Protein AF-A0A6A9SMU4-F1 (afdb_monomer_lite)

Sequence (257 aa):
MTDSADGPTLRLTVAGAADRACLDAARDRAEQTRVVETGPTGGPNGPYAYLTVDDRTALYAAVTASTVQRLLDACEEGRLPTAEAEAVADGDGQPQPTEGPLSVGTRRVLGGCGWHAPTTVLDTVAPEIRADPEGAFETVARIGLRGRGRADAATDEPLTESWAEIRDGDGSPVLVVNAADADPEAGADRLLCASAAGRLHDAASAASAVLGAEDVVVLAPDDPPRPSSDSKPPASGTSSPLKTTSDSANRRWRWSD

Radius of gyration: 22.42 Å; chains: 1; bounding box: 51×64×53 Å

pLDDT: mean 82.4, std 21.75, range [24.92, 97.81]

Secondary structure (DSSP, 8-state):
-----SS-EEEEE--SHHHHHHHHHHHHH-SSSEEEEE---S-TT---EEEEETTEEEEESS--HHHHHHHHHHHHTT----TT-SEEEESSSPP--SSSGGGSS--SSSTTTTTS-TT--SS--HHHHHH-HHHHHHHHHHHT-B--STT-TTSSSBHHHHHHHHHHSSS--EEEEE---S-TT--HHHHHHHH-HHHHHHHHHHHHHHHT-SEEEEEPPPSPPPPPTT-PPPPPP----------------PPP-

Foldseek 3Di:
DDPPVVFKEKEKEDDDDQSVVLLVVLVVPADGYHYHYFHALPAPQDTKMWIDAPQKIFIATNADSVNSVVSRVCRSVRHDDRPRGQFMDGHPDDTQHCDGDRNPDDCPVSRQHSPHHQQDDPDQCLVVCLVPLPVVLVVQVVVQDFDPADPDPRNPHRPSVVLVVLQPDDDADEAEAELARVDPVPCPSVSSCRGHVNVVVSVQSSVCSNSNH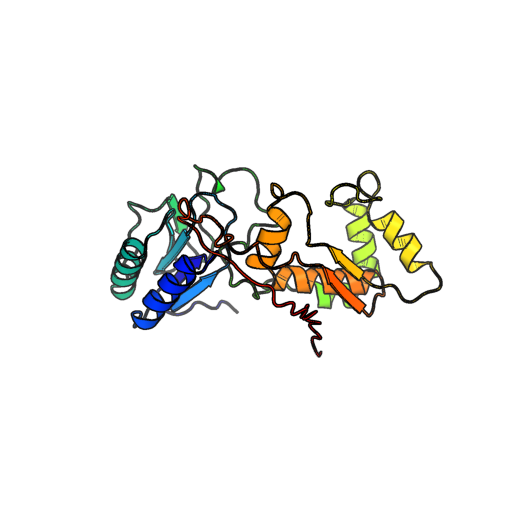PHYHYDHHDDPPDPPPPPDDPDDDDDDDDDDDDDDDDDDDDDDD

Structure (mmCIF, N/CA/C/O backbone):
data_AF-A0A6A9SMU4-F1
#
_entry.id   AF-A0A6A9SMU4-F1
#
loop_
_atom_site.group_PDB
_atom_site.id
_atom_site.type_symbol
_atom_site.label_atom_id
_atom_site.label_alt_id
_atom_site.label_comp_id
_atom_site.label_asym_id
_atom_site.label_entity_id
_atom_site.label_seq_id
_atom_site.pdbx_PDB_ins_code
_atom_site.Cartn_x
_atom_site.Cartn_y
_atom_site.Cartn_z
_atom_site.occupancy
_atom_site.B_iso_or_equiv
_atom_site.auth_seq_id
_atom_site.auth_comp_id
_atom_site.auth_asym_id
_atom_site.auth_atom_id
_atom_site.pdbx_PDB_model_num
ATOM 1 N N . MET A 1 1 ? 0.446 -21.147 2.105 1.00 30.67 1 MET A N 1
ATOM 2 C CA . MET A 1 1 ? 0.477 -21.463 3.546 1.00 30.67 1 MET A CA 1
ATOM 3 C C . MET A 1 1 ? -0.298 -20.345 4.217 1.00 30.67 1 MET A C 1
ATOM 5 O O . MET A 1 1 ? 0.218 -19.244 4.315 1.00 30.67 1 MET A O 1
ATOM 9 N N . THR A 1 2 ? -1.588 -20.563 4.454 1.00 35.97 2 THR A N 1
ATOM 10 C CA . THR A 1 2 ? -2.517 -19.554 4.974 1.00 35.97 2 THR A CA 1
ATOM 11 C C . THR A 1 2 ? -2.189 -19.298 6.440 1.00 35.97 2 THR A C 1
ATOM 13 O O . THR A 1 2 ? -2.363 -20.186 7.270 1.00 35.97 2 THR A O 1
ATOM 16 N N . ASP A 1 3 ? -1.664 -18.107 6.733 1.00 37.19 3 ASP A N 1
ATOM 17 C CA . ASP A 1 3 ? -1.516 -17.542 8.080 1.00 37.19 3 ASP A CA 1
ATOM 18 C C . ASP A 1 3 ? -2.922 -17.251 8.625 1.00 37.19 3 ASP A C 1
ATOM 20 O O . ASP A 1 3 ? -3.343 -16.100 8.724 1.00 37.19 3 ASP A O 1
ATOM 24 N N . SER A 1 4 ? -3.697 -18.306 8.900 1.00 43.38 4 SER A N 1
ATOM 25 C CA . SER A 1 4 ? -4.861 -18.186 9.769 1.00 43.38 4 SER A CA 1
ATOM 26 C C . SER A 1 4 ? -4.279 -18.005 11.160 1.00 43.38 4 SER A C 1
ATOM 28 O O . SER A 1 4 ? -3.990 -18.967 11.866 1.00 43.38 4 SER A O 1
ATOM 30 N N . ALA A 1 5 ? -3.953 -16.758 11.493 1.00 54.25 5 ALA A N 1
ATOM 31 C CA . ALA A 1 5 ? -3.657 -16.394 12.860 1.00 54.25 5 ALA A CA 1
ATOM 32 C C . ALA A 1 5 ? -4.890 -16.813 13.669 1.00 54.25 5 ALA A C 1
ATOM 34 O O . ALA A 1 5 ? -5.973 -16.293 13.421 1.00 54.25 5 ALA A O 1
ATOM 35 N N . ASP A 1 6 ? -4.727 -17.793 14.559 1.00 68.75 6 ASP A N 1
ATOM 36 C CA . ASP A 1 6 ? -5.782 -18.482 15.327 1.00 68.75 6 ASP A CA 1
ATOM 37 C C . ASP A 1 6 ? -6.510 -17.565 16.343 1.00 68.75 6 ASP A C 1
ATOM 39 O O . ASP A 1 6 ? -6.964 -18.001 17.399 1.00 68.75 6 ASP A O 1
ATOM 43 N N . GLY A 1 7 ? -6.611 -16.265 16.065 1.00 84.12 7 GLY A N 1
ATOM 44 C CA . GLY A 1 7 ? -7.198 -15.291 16.961 1.00 84.12 7 GLY A CA 1
ATOM 45 C C . GLY A 1 7 ? -7.574 -13.964 16.297 1.00 84.12 7 GLY A C 1
ATOM 46 O O . GLY A 1 7 ? -7.189 -13.674 15.158 1.00 84.12 7 GLY A O 1
ATOM 47 N N . PRO A 1 8 ? -8.335 -13.138 17.031 1.00 94.88 8 PRO A N 1
ATOM 48 C CA . PRO A 1 8 ? -8.771 -11.825 16.588 1.00 94.88 8 PRO A CA 1
ATOM 49 C C . PRO A 1 8 ? -7.613 -10.961 16.069 1.00 94.88 8 PRO A C 1
ATOM 51 O O . PRO A 1 8 ? -6.525 -10.940 16.645 1.00 94.88 8 PRO A O 1
ATOM 54 N N . THR A 1 9 ? -7.840 -10.199 14.999 1.00 96.25 9 THR A N 1
ATOM 55 C CA . THR A 1 9 ? -6.832 -9.286 14.438 1.00 96.25 9 THR A CA 1
ATOM 56 C C . THR A 1 9 ? -7.396 -7.882 14.270 1.00 96.25 9 THR A C 1
ATOM 58 O O . THR A 1 9 ? -8.416 -7.688 13.616 1.00 96.25 9 THR A O 1
ATOM 61 N N . LEU A 1 10 ? -6.683 -6.885 14.788 1.00 97.00 10 LEU A N 1
ATOM 62 C CA . LEU A 1 10 ? -6.942 -5.466 14.563 1.00 97.00 10 LEU A CA 1
ATOM 63 C C . LEU A 1 10 ? -5.825 -4.886 13.688 1.00 97.00 10 LEU A C 1
ATOM 65 O O . LEU A 1 10 ? -4.685 -4.764 14.130 1.00 97.00 10 LEU A O 1
ATOM 69 N N . ARG A 1 11 ? -6.136 -4.493 12.453 1.00 97.44 11 ARG A N 1
ATOM 70 C CA . ARG A 1 11 ? -5.230 -3.718 11.592 1.00 97.44 11 ARG A CA 1
ATOM 71 C C . ARG A 1 11 ? -5.543 -2.237 11.742 1.00 97.44 11 ARG A C 1
ATOM 73 O O . ARG A 1 11 ? -6.703 -1.857 11.614 1.00 97.44 11 ARG A O 1
ATOM 80 N N . LEU A 1 12 ? -4.531 -1.404 11.960 1.00 97.62 12 LEU A N 1
ATOM 81 C CA . LEU A 1 12 ? -4.677 0.051 12.047 1.00 97.62 12 LEU A CA 1
ATOM 82 C C . LEU A 1 12 ? -3.783 0.727 11.005 1.00 97.62 12 LEU A C 1
ATOM 84 O O . LEU A 1 12 ? -2.607 0.378 10.865 1.00 97.62 12 LEU A O 1
ATOM 88 N N . THR A 1 13 ? -4.334 1.680 10.257 1.00 97.31 13 THR A N 1
ATOM 89 C CA . THR A 1 13 ? -3.553 2.474 9.299 1.00 97.31 13 THR A CA 1
ATOM 90 C C . THR A 1 13 ? -2.789 3.570 10.021 1.00 97.31 13 THR A C 1
ATOM 92 O O . THR A 1 13 ? -3.386 4.301 10.812 1.00 97.31 13 THR A O 1
ATOM 95 N N . VAL A 1 14 ? -1.511 3.745 9.696 1.00 94.38 14 VAL A N 1
ATOM 96 C CA . VAL A 1 14 ? -0.667 4.794 10.277 1.00 94.38 14 VAL A CA 1
ATOM 97 C C . VAL A 1 14 ? -0.167 5.732 9.185 1.00 94.38 14 VAL A C 1
ATOM 99 O O . VAL A 1 14 ? 0.543 5.306 8.277 1.00 94.38 14 VAL A O 1
ATOM 102 N N . ALA A 1 15 ? -0.516 7.017 9.284 1.00 89.31 15 ALA A N 1
ATOM 103 C CA . ALA A 1 15 ? -0.034 8.072 8.392 1.00 89.31 15 ALA A CA 1
ATOM 104 C C . ALA A 1 15 ? 0.825 9.122 9.118 1.00 89.31 15 ALA A C 1
ATOM 106 O O . ALA A 1 15 ? 1.596 9.836 8.477 1.00 89.31 15 ALA A O 1
ATOM 107 N N . GLY A 1 16 ? 0.718 9.221 10.448 1.00 88.69 16 GLY A N 1
ATOM 108 C CA . GLY A 1 16 ? 1.478 10.189 11.237 1.00 88.69 16 GLY A CA 1
ATOM 109 C C . GLY A 1 16 ? 1.661 9.814 12.707 1.00 88.69 16 GLY A C 1
ATOM 110 O O . GLY A 1 16 ? 1.307 8.726 13.160 1.00 88.69 16 GLY A O 1
ATOM 111 N N . ALA A 1 17 ? 2.233 10.747 13.473 1.00 89.19 17 ALA A N 1
ATOM 112 C CA .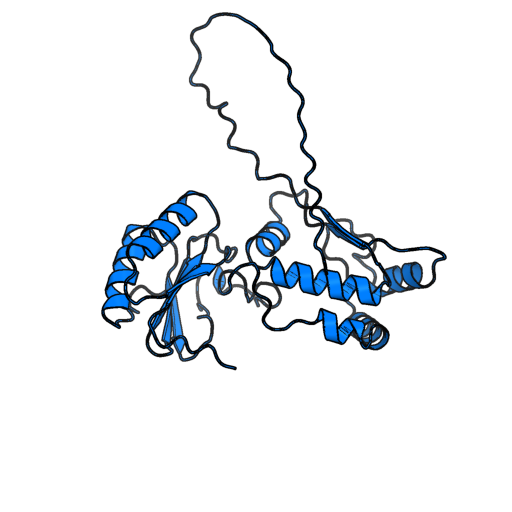 ALA A 1 17 ? 2.603 10.524 14.873 1.00 89.19 17 ALA A CA 1
ATOM 113 C C . ALA A 1 17 ? 1.401 10.262 15.802 1.00 89.19 17 ALA A C 1
ATOM 115 O O . ALA A 1 17 ? 1.529 9.509 16.765 1.00 89.19 17 ALA A O 1
ATOM 116 N N . ALA A 1 18 ? 0.237 10.856 15.521 1.00 89.00 18 ALA A N 1
ATOM 117 C CA . ALA A 1 18 ? -0.973 10.616 16.309 1.00 89.00 18 ALA A CA 1
ATOM 118 C C . ALA A 1 18 ? -1.482 9.173 16.137 1.00 89.00 18 ALA A C 1
ATOM 120 O O . ALA A 1 18 ? -1.744 8.492 17.128 1.00 89.00 18 ALA A O 1
ATOM 121 N N . ASP A 1 19 ? -1.539 8.684 14.895 1.00 93.12 19 ASP A N 1
ATOM 122 C CA . ASP A 1 19 ? -1.935 7.304 14.590 1.00 93.12 19 ASP A CA 1
ATOM 123 C C . ASP A 1 19 ? -0.944 6.301 15.191 1.00 93.12 19 ASP A C 1
ATOM 125 O O . ASP A 1 19 ? -1.349 5.279 15.737 1.00 93.12 19 ASP A O 1
ATOM 129 N N . ARG A 1 20 ? 0.358 6.625 15.150 1.00 94.06 20 ARG A N 1
ATOM 130 C CA . ARG A 1 20 ? 1.424 5.846 15.797 1.00 94.06 20 ARG A CA 1
ATOM 131 C C . ARG A 1 20 ? 1.169 5.685 17.293 1.00 94.06 20 ARG A C 1
ATOM 133 O O . ARG A 1 20 ? 1.170 4.567 17.788 1.00 94.06 20 ARG A O 1
ATOM 140 N N . ALA A 1 21 ? 0.906 6.785 17.995 1.00 93.88 21 ALA A N 1
ATOM 141 C CA . ALA A 1 21 ? 0.620 6.737 19.425 1.00 93.88 21 ALA A CA 1
ATOM 142 C C . ALA A 1 21 ? -0.638 5.903 19.729 1.00 93.88 21 ALA A C 1
ATOM 144 O O . ALA A 1 21 ? -0.675 5.170 20.715 1.00 93.88 21 ALA A O 1
ATOM 145 N N . CYS A 1 22 ? -1.658 5.980 18.867 1.00 94.56 22 CYS A N 1
ATOM 146 C CA . CYS A 1 22 ? -2.858 5.154 18.982 1.00 94.56 22 CYS A CA 1
ATOM 147 C C . CYS A 1 22 ? -2.565 3.658 18.771 1.00 94.56 22 CYS A C 1
ATOM 149 O O . CYS A 1 22 ? -3.079 2.824 19.515 1.00 94.56 22 CYS A O 1
ATOM 151 N N . LEU A 1 23 ? -1.745 3.319 17.774 1.00 96.31 23 LEU A N 1
ATOM 152 C CA . LEU A 1 23 ? -1.299 1.953 17.498 1.00 96.31 23 LEU A CA 1
ATOM 153 C C . LEU A 1 23 ? -0.526 1.368 18.683 1.00 96.31 23 LEU A C 1
ATOM 155 O O . LEU A 1 23 ? -0.796 0.240 19.088 1.00 96.31 23 LEU A O 1
ATOM 159 N N . ASP A 1 24 ? 0.420 2.127 19.232 1.00 96.62 24 ASP A N 1
ATOM 160 C CA . ASP A 1 24 ? 1.255 1.678 20.346 1.00 96.62 24 ASP A CA 1
ATOM 161 C C . ASP A 1 24 ? 0.399 1.447 21.602 1.00 96.62 24 ASP A C 1
ATOM 163 O O . ASP A 1 24 ? 0.481 0.386 22.215 1.00 96.62 24 ASP A O 1
ATOM 167 N N . ALA A 1 25 ? -0.541 2.351 21.900 1.00 95.81 25 ALA A N 1
ATOM 168 C CA . ALA A 1 25 ? -1.494 2.161 22.995 1.00 95.81 25 ALA A CA 1
ATOM 169 C C . ALA A 1 25 ? -2.405 0.932 22.805 1.00 95.81 25 ALA A C 1
ATOM 171 O O . ALA A 1 25 ? -2.767 0.273 23.780 1.00 95.81 25 ALA A O 1
ATOM 172 N N . ALA A 1 26 ? -2.795 0.617 21.564 1.00 96.81 26 ALA A N 1
ATOM 173 C CA . ALA A 1 26 ? -3.568 -0.587 21.267 1.00 96.81 26 ALA A CA 1
ATOM 174 C C . ALA A 1 26 ? -2.731 -1.859 21.470 1.00 96.81 26 ALA A C 1
ATOM 176 O O . ALA A 1 26 ? -3.227 -2.824 22.044 1.00 96.81 26 ALA A O 1
ATOM 177 N N . ARG A 1 27 ? -1.459 -1.851 21.048 1.00 97.56 27 ARG A N 1
ATOM 178 C CA . ARG A 1 27 ? -0.520 -2.965 21.260 1.00 97.56 27 ARG A CA 1
ATOM 179 C C . ARG A 1 27 ? -0.263 -3.235 22.738 1.00 97.56 27 ARG A C 1
ATOM 181 O O . ARG A 1 27 ? -0.276 -4.391 23.133 1.00 97.56 27 ARG A O 1
ATOM 188 N N . ASP A 1 28 ? -0.075 -2.189 23.538 1.00 96.94 28 ASP A N 1
ATOM 189 C CA . ASP A 1 28 ? 0.190 -2.318 24.976 1.00 96.94 28 ASP A CA 1
ATOM 190 C C . ASP A 1 28 ? -0.998 -2.907 25.751 1.00 96.94 28 ASP A C 1
ATOM 192 O O . ASP A 1 28 ? -0.818 -3.513 26.806 1.00 96.94 28 ASP A O 1
ATOM 196 N N . ARG A 1 29 ? -2.222 -2.701 25.248 1.00 95.75 29 ARG A N 1
ATOM 197 C CA . ARG A 1 29 ? -3.462 -3.169 25.879 1.00 95.75 29 ARG A CA 1
ATOM 198 C C . ARG A 1 29 ? -3.907 -4.551 25.399 1.00 95.75 29 ARG A C 1
ATOM 200 O O . ARG A 1 29 ? -4.626 -5.214 26.137 1.00 95.75 29 ARG A O 1
ATOM 207 N N . ALA A 1 30 ? -3.564 -4.941 24.175 1.00 96.38 30 ALA A N 1
ATOM 208 C CA . ALA A 1 30 ? -4.038 -6.188 23.587 1.00 96.38 30 ALA A CA 1
ATOM 209 C C . ALA A 1 30 ? -3.512 -7.407 24.360 1.00 96.38 30 ALA A C 1
ATOM 211 O O . ALA A 1 30 ? -2.323 -7.487 24.669 1.00 96.38 30 ALA A O 1
ATOM 212 N N . GLU A 1 31 ? -4.396 -8.363 24.647 1.00 94.38 31 GLU A N 1
ATOM 213 C CA . GLU A 1 31 ? -4.046 -9.591 25.372 1.00 94.38 31 GLU A CA 1
ATOM 214 C C . GLU A 1 31 ? -4.014 -10.787 24.419 1.00 94.38 31 GLU A C 1
ATOM 216 O O . GLU A 1 31 ? -3.030 -11.528 24.376 1.00 94.38 31 GLU A O 1
ATOM 221 N N . GLN A 1 32 ? -5.071 -10.954 23.624 1.00 92.88 32 GLN A N 1
ATOM 222 C CA . GLN A 1 32 ? -5.227 -12.032 22.647 1.00 92.88 32 GLN A CA 1
ATOM 223 C C . GLN A 1 32 ? -5.262 -11.500 21.213 1.00 92.88 32 GLN A C 1
ATOM 225 O O . GLN A 1 32 ? -4.912 -12.215 20.272 1.00 92.88 32 GLN A O 1
ATOM 230 N N . THR A 1 33 ? -5.663 -10.241 21.028 1.00 96.19 33 THR A N 1
ATOM 231 C CA . THR A 1 33 ? -5.808 -9.635 19.704 1.00 96.19 33 THR A CA 1
ATOM 232 C C . THR A 1 33 ? -4.453 -9.316 19.086 1.00 96.19 33 THR A C 1
ATOM 234 O O . THR A 1 33 ? -3.648 -8.557 19.626 1.00 96.19 33 THR A O 1
ATOM 237 N N . ARG A 1 34 ? -4.217 -9.800 17.867 1.00 96.00 34 ARG A N 1
ATOM 238 C CA . ARG A 1 34 ? -3.060 -9.389 17.069 1.00 96.00 34 ARG A CA 1
ATOM 239 C C . ARG A 1 34 ? -3.272 -7.966 16.549 1.00 96.00 34 ARG A C 1
ATOM 241 O O . ARG A 1 34 ? -4.120 -7.741 15.688 1.00 96.00 34 ARG A O 1
ATOM 248 N N . VAL A 1 35 ? -2.466 -7.009 17.009 1.00 96.81 35 VAL A N 1
ATOM 249 C CA . VAL A 1 35 ? -2.503 -5.622 16.509 1.00 96.81 35 VAL A CA 1
ATOM 250 C C . VAL A 1 35 ? -1.452 -5.412 15.417 1.00 96.81 35 VAL A C 1
ATOM 252 O O . VAL A 1 35 ? -0.243 -5.435 15.665 1.00 96.81 35 VAL A O 1
ATOM 255 N N . VAL A 1 36 ? -1.915 -5.190 14.190 1.00 96.06 36 VAL A N 1
ATOM 256 C CA . VAL A 1 36 ? -1.086 -5.067 12.988 1.00 96.06 36 VAL A CA 1
ATOM 257 C C . VAL A 1 36 ? -1.060 -3.622 12.511 1.00 96.06 36 VAL A C 1
ATOM 259 O O . VAL A 1 36 ? -2.086 -2.968 12.340 1.00 96.06 36 VAL A O 1
ATOM 262 N N . GLU A 1 37 ? 0.143 -3.135 12.246 1.00 96.56 37 GLU A N 1
ATOM 263 C CA . GLU A 1 37 ? 0.335 -1.863 11.570 1.00 96.56 37 GLU A CA 1
ATOM 264 C C . GLU A 1 37 ? 0.202 -2.031 10.064 1.00 96.56 37 GLU A C 1
ATOM 266 O O . GLU A 1 37 ? 0.790 -2.937 9.472 1.00 96.56 37 GLU A O 1
ATOM 271 N N . THR A 1 38 ? -0.514 -1.104 9.446 1.00 96.75 38 THR A N 1
ATOM 272 C CA . THR A 1 38 ? -0.605 -0.976 7.994 1.00 96.75 38 THR A CA 1
ATOM 273 C C . THR A 1 38 ? -0.280 0.457 7.592 1.00 96.75 38 THR A C 1
ATOM 275 O O . THR A 1 38 ? -0.322 1.374 8.418 1.00 96.75 38 THR A O 1
ATOM 278 N N . GLY A 1 39 ? 0.055 0.667 6.321 1.00 94.69 39 GLY A N 1
ATOM 279 C CA . GLY A 1 39 ? 0.217 2.026 5.809 1.00 94.69 39 GLY A CA 1
ATOM 280 C C . GLY A 1 39 ? -1.117 2.751 5.597 1.00 94.69 39 GLY A C 1
ATOM 281 O O . GLY A 1 39 ? -2.184 2.209 5.882 1.00 94.69 39 GLY A O 1
ATOM 282 N N . PRO A 1 40 ? -1.096 3.989 5.091 1.00 94.56 40 PRO A N 1
ATOM 283 C CA . PRO A 1 40 ? -2.320 4.707 4.759 1.00 94.56 40 PRO A CA 1
ATOM 284 C C . PRO A 1 40 ? -3.080 4.060 3.590 1.00 94.56 40 PRO A C 1
ATOM 286 O O . PRO A 1 40 ? -2.492 3.505 2.667 1.00 94.56 40 PRO A O 1
ATOM 289 N N . THR A 1 41 ? -4.408 4.199 3.573 1.00 93.00 41 THR A N 1
ATOM 290 C CA . THR A 1 41 ? -5.255 3.798 2.427 1.00 93.00 41 THR A CA 1
ATOM 291 C C . THR A 1 41 ? -5.267 4.844 1.307 1.00 93.00 41 THR A C 1
ATOM 293 O O . THR A 1 41 ? -5.665 4.545 0.180 1.00 93.00 41 THR A O 1
ATOM 296 N N . GLY A 1 42 ? -4.868 6.086 1.604 1.00 90.31 42 GLY A N 1
ATOM 297 C CA . GLY A 1 42 ? -5.035 7.240 0.714 1.00 90.31 42 GLY A CA 1
ATOM 298 C C . GLY A 1 42 ? -6.446 7.833 0.723 1.00 90.31 42 GLY A C 1
ATOM 299 O O . GLY A 1 42 ? -6.719 8.756 -0.036 1.00 90.31 42 GLY A O 1
ATOM 300 N N . GLY A 1 43 ? -7.348 7.308 1.560 1.00 88.88 43 GLY A N 1
ATOM 301 C CA . GLY A 1 43 ? -8.657 7.910 1.794 1.00 88.88 43 GLY A CA 1
ATOM 302 C C . GLY A 1 43 ? -8.560 9.130 2.725 1.00 88.88 43 GLY A C 1
ATOM 303 O O . GLY A 1 43 ? -7.729 9.132 3.634 1.00 88.88 43 GLY A O 1
ATOM 304 N N . PRO A 1 44 ? -9.415 10.153 2.547 1.00 87.44 44 PRO A N 1
ATOM 305 C CA . PRO A 1 44 ? -9.373 11.386 3.335 1.00 87.44 44 PRO A CA 1
ATOM 306 C C . PRO A 1 44 ? -9.906 11.214 4.764 1.00 87.44 44 PRO A C 1
ATOM 308 O O . PRO A 1 44 ? -9.630 12.049 5.617 1.00 87.44 44 PRO A O 1
ATOM 311 N N . ASN A 1 45 ? -10.641 10.132 5.043 1.00 86.19 45 ASN A N 1
ATOM 312 C CA . ASN A 1 45 ? -11.261 9.879 6.347 1.00 86.19 45 ASN A CA 1
ATOM 313 C C . ASN A 1 45 ? -10.382 8.975 7.226 1.00 86.19 45 ASN A C 1
ATOM 315 O O . ASN A 1 45 ? -10.902 8.199 8.023 1.00 86.19 45 ASN A O 1
ATOM 319 N N . GLY A 1 46 ? -9.062 9.007 7.035 1.00 84.75 46 GLY A N 1
ATOM 320 C CA . GLY A 1 46 ? -8.131 8.278 7.891 1.00 84.75 46 GLY A CA 1
ATOM 321 C C . GLY A 1 46 ? -8.065 8.861 9.312 1.00 84.75 46 GLY A C 1
ATOM 322 O O . GLY A 1 46 ? -8.414 10.027 9.508 1.00 84.75 46 GLY A O 1
ATOM 323 N N . PRO A 1 47 ? -7.593 8.082 10.299 1.00 92.81 47 PRO A N 1
ATOM 324 C CA . PRO A 1 47 ? -7.129 6.700 10.170 1.00 92.81 47 PRO A CA 1
ATOM 325 C C . PRO A 1 47 ? -8.292 5.700 10.037 1.00 92.81 47 PRO A C 1
ATOM 327 O O . PRO A 1 47 ? -9.432 5.976 10.408 1.00 92.81 47 PRO A O 1
ATOM 330 N N . TYR A 1 48 ? -7.989 4.528 9.485 1.00 96.00 48 TYR A N 1
ATOM 331 C CA . TYR A 1 48 ? -8.911 3.408 9.317 1.00 96.00 48 TYR A CA 1
ATOM 332 C C . TYR A 1 48 ? -8.484 2.231 10.192 1.00 96.00 48 TYR A C 1
ATOM 334 O O . TYR A 1 48 ? -7.289 2.004 10.401 1.00 96.00 48 TYR A O 1
ATOM 342 N N . ALA A 1 49 ? -9.461 1.451 10.649 1.00 97.19 49 ALA A N 1
ATOM 343 C CA . ALA A 1 49 ? -9.233 0.176 11.316 1.00 97.19 49 ALA A CA 1
ATOM 344 C C . ALA A 1 49 ? -9.936 -0.961 10.572 1.00 97.19 49 ALA A C 1
ATOM 346 O O . ALA A 1 49 ? -11.044 -0.784 10.067 1.00 97.19 49 ALA A O 1
ATOM 347 N N . TYR A 1 50 ? -9.311 -2.135 10.562 1.00 97.25 50 TYR A N 1
ATOM 348 C CA . TYR A 1 50 ? -9.938 -3.377 10.132 1.00 97.25 50 TYR A CA 1
ATOM 349 C C . TYR A 1 50 ? -9.926 -4.360 11.285 1.00 97.25 50 TYR A C 1
ATOM 351 O O . TYR A 1 50 ? -8.860 -4.673 11.817 1.00 97.25 50 TYR A O 1
ATOM 359 N N . LEU A 1 51 ? -11.100 -4.850 11.652 1.00 97.12 51 LEU A N 1
ATOM 360 C CA . LEU A 1 51 ? -11.256 -5.828 12.714 1.00 97.12 51 LEU A CA 1
ATOM 361 C C . LEU A 1 51 ? -11.648 -7.164 12.104 1.00 97.12 51 LEU A C 1
ATOM 363 O O . LEU A 1 51 ? -12.670 -7.228 11.429 1.00 97.12 51 LEU A O 1
ATOM 367 N N . THR A 1 52 ? -10.847 -8.198 12.330 1.00 96.50 52 THR A N 1
ATOM 368 C CA . THR A 1 52 ? -11.105 -9.563 11.869 1.00 96.50 52 THR A CA 1
ATOM 369 C C . THR A 1 52 ? -11.379 -10.463 13.068 1.00 96.50 52 THR A C 1
ATOM 371 O O . THR A 1 52 ? -10.539 -10.551 13.964 1.00 96.50 52 THR A O 1
ATOM 374 N N . VAL A 1 53 ? -12.524 -11.143 13.064 1.00 95.75 53 VAL A N 1
ATOM 375 C CA . VAL A 1 53 ? -12.917 -12.180 14.033 1.00 95.75 53 VAL A CA 1
ATOM 376 C C . VAL A 1 53 ? -13.613 -13.295 13.251 1.00 95.75 53 VAL A C 1
ATOM 378 O O . VAL A 1 53 ? -14.476 -12.985 12.434 1.00 95.75 53 VAL A O 1
ATOM 381 N N . ASP A 1 54 ? -13.237 -14.557 13.477 1.00 93.00 54 ASP A N 1
ATOM 382 C CA . ASP A 1 54 ? -13.823 -15.743 12.824 1.00 93.00 54 ASP A CA 1
ATOM 383 C C . ASP A 1 54 ? -13.962 -15.606 11.293 1.00 93.00 54 ASP A C 1
ATOM 385 O O . ASP A 1 54 ? -15.058 -15.708 10.741 1.00 93.00 54 ASP A O 1
ATOM 389 N N . ASP A 1 55 ? -12.851 -15.304 10.610 1.00 93.12 55 ASP A N 1
ATOM 390 C CA . ASP A 1 55 ? -12.790 -15.078 9.154 1.00 93.12 55 ASP A CA 1
ATOM 391 C C . ASP A 1 55 ? -13.762 -14.012 8.644 1.00 93.12 55 ASP A C 1
ATOM 393 O O . ASP A 1 55 ? -14.188 -14.026 7.493 1.00 93.12 55 ASP A O 1
ATOM 397 N N . ARG A 1 56 ? -14.141 -13.062 9.494 1.00 96.25 56 ARG A N 1
ATOM 398 C CA . ARG A 1 56 ? -15.028 -11.974 9.117 1.00 96.25 56 ARG A CA 1
ATOM 399 C C . ARG A 1 56 ? -14.381 -10.654 9.453 1.00 96.25 56 ARG A C 1
ATOM 401 O O . ARG A 1 56 ? -13.976 -10.430 10.591 1.00 96.25 56 ARG A O 1
ATOM 408 N N . THR A 1 57 ? -14.270 -9.778 8.461 1.00 97.56 57 THR A N 1
ATOM 409 C CA . THR A 1 57 ? -13.560 -8.507 8.600 1.00 97.56 57 THR A CA 1
ATOM 410 C C . THR A 1 57 ? -14.511 -7.328 8.449 1.00 97.56 57 THR A C 1
ATOM 412 O O . THR A 1 57 ? -15.254 -7.253 7.475 1.00 97.56 57 THR A O 1
ATOM 415 N N . ALA A 1 58 ? -14.459 -6.378 9.381 1.00 97.81 58 ALA A N 1
ATOM 416 C CA . ALA A 1 58 ? -15.172 -5.104 9.318 1.00 97.81 58 ALA A CA 1
ATOM 417 C C . ALA A 1 58 ? -14.194 -3.931 9.153 1.00 97.81 58 ALA A C 1
ATOM 419 O O . ALA A 1 58 ? -13.150 -3.900 9.804 1.00 97.81 58 ALA A O 1
ATOM 420 N N . LEU A 1 59 ? -14.540 -2.970 8.294 1.00 97.31 59 LEU A N 1
ATOM 421 C CA . LEU A 1 59 ? -13.811 -1.720 8.059 1.00 97.31 59 LEU A CA 1
ATOM 422 C C . LEU A 1 59 ? -14.472 -0.566 8.817 1.00 97.31 59 LEU A C 1
ATOM 424 O O . LEU A 1 59 ? -15.671 -0.342 8.677 1.00 97.31 59 LEU A O 1
ATOM 428 N N . TYR A 1 60 ? -13.669 0.219 9.529 1.00 96.56 60 TYR A N 1
ATOM 429 C CA . TYR A 1 60 ? -14.084 1.441 10.215 1.00 96.56 60 TYR A CA 1
ATOM 430 C C . TYR A 1 60 ? -13.247 2.620 9.717 1.00 96.56 60 TYR A C 1
ATOM 432 O O . TYR A 1 60 ? -12.020 2.526 9.639 1.00 96.56 60 TYR A O 1
ATOM 440 N N . ALA A 1 61 ? -13.907 3.727 9.386 1.00 95.06 61 ALA A N 1
ATOM 441 C CA . ALA A 1 61 ? -13.270 4.983 9.002 1.00 95.06 61 ALA A CA 1
ATOM 442 C C . ALA A 1 61 ? -13.239 5.977 10.171 1.00 95.06 61 ALA A C 1
ATOM 444 O O . ALA A 1 61 ? -13.960 5.814 11.155 1.00 95.06 61 ALA A O 1
ATOM 445 N N . ALA A 1 62 ? -12.412 7.018 10.043 1.00 93.25 62 ALA A N 1
ATOM 446 C CA . ALA A 1 62 ? -12.285 8.128 10.986 1.00 93.25 62 ALA A CA 1
ATOM 447 C C . ALA A 1 62 ? -12.097 7.670 12.442 1.00 93.25 62 ALA A C 1
ATOM 449 O O . ALA A 1 62 ? -12.664 8.249 13.375 1.00 93.25 62 ALA A O 1
ATOM 450 N N . VAL A 1 63 ? -11.322 6.599 12.646 1.00 94.81 63 VAL A N 1
ATOM 451 C CA . VAL A 1 63 ? -11.204 5.997 13.972 1.00 94.81 63 VAL A CA 1
ATOM 452 C C . VAL A 1 63 ? -10.424 6.912 14.907 1.00 94.81 63 VAL A C 1
ATOM 454 O O . VAL A 1 63 ? -9.371 7.453 14.587 1.00 94.81 63 VAL A O 1
ATOM 457 N N . THR A 1 64 ? -10.950 7.084 16.109 1.00 94.38 64 THR A N 1
ATOM 458 C CA . THR A 1 64 ? -10.272 7.779 17.204 1.00 94.38 64 THR A CA 1
ATOM 459 C C . THR A 1 64 ? -9.611 6.770 18.140 1.00 94.38 64 THR A C 1
ATOM 461 O O . THR A 1 64 ? -9.942 5.585 18.117 1.00 94.38 64 THR A O 1
ATOM 464 N N . ALA A 1 65 ? -8.763 7.237 19.061 1.00 94.31 65 ALA A N 1
ATOM 465 C CA . ALA A 1 65 ? -8.223 6.383 20.123 1.00 94.31 65 ALA A CA 1
ATOM 466 C C . ALA A 1 65 ? -9.324 5.674 20.937 1.00 94.31 65 ALA A C 1
ATOM 468 O O . ALA A 1 65 ? -9.210 4.488 21.235 1.00 94.31 65 ALA A O 1
ATOM 469 N N . SER A 1 66 ? -10.431 6.366 21.236 1.00 95.06 66 SER A N 1
ATOM 470 C CA . SER A 1 66 ? -11.583 5.764 21.922 1.00 95.06 66 SER A CA 1
ATOM 471 C C . SER A 1 66 ? -12.306 4.720 21.066 1.00 95.06 66 SER A C 1
ATOM 473 O O . SER A 1 66 ? -12.781 3.714 21.590 1.00 95.06 66 SER A O 1
ATOM 475 N N . THR A 1 67 ? -12.372 4.931 19.750 1.00 96.12 67 THR A N 1
ATOM 476 C CA . THR A 1 67 ? -12.923 3.946 18.811 1.00 96.12 67 THR A CA 1
ATOM 477 C C . THR A 1 67 ? -12.059 2.694 18.798 1.00 96.12 67 THR A C 1
ATOM 479 O O . THR A 1 67 ? -12.583 1.603 18.981 1.00 96.12 67 THR A O 1
ATOM 482 N N . VAL A 1 68 ? -10.739 2.852 18.681 1.00 96.94 68 VAL A N 1
ATOM 483 C CA . VAL A 1 68 ? -9.780 1.742 18.691 1.00 96.94 68 VAL A CA 1
ATOM 484 C C . VAL A 1 68 ? -9.857 0.937 19.988 1.00 96.94 68 VAL A C 1
ATOM 486 O O . VAL A 1 68 ? -9.936 -0.283 19.921 1.00 96.94 68 VAL A O 1
ATOM 489 N N . GLN A 1 69 ? -9.914 1.588 21.154 1.00 96.06 69 GLN A N 1
ATOM 490 C CA . GLN A 1 69 ? -10.058 0.892 22.441 1.00 96.06 69 GLN A CA 1
ATOM 491 C C . GLN A 1 69 ? -11.338 0.056 22.506 1.00 96.06 69 GLN A C 1
ATOM 493 O O . GLN A 1 69 ? -11.298 -1.111 22.876 1.00 96.06 69 GLN A O 1
ATOM 498 N N . ARG A 1 70 ? -12.467 0.628 22.083 1.00 96.56 70 ARG A N 1
ATOM 499 C CA . ARG A 1 70 ? -13.761 -0.061 22.077 1.00 96.56 70 ARG A CA 1
ATOM 500 C C . ARG A 1 70 ? -13.799 -1.234 21.090 1.00 96.56 70 ARG A C 1
ATOM 502 O O . ARG A 1 70 ? -14.408 -2.257 21.389 1.00 96.56 70 ARG A O 1
ATOM 509 N N . LEU A 1 71 ? -13.167 -1.088 19.922 1.00 97.00 71 LEU A N 1
ATOM 510 C CA . LEU A 1 71 ? -13.018 -2.170 18.945 1.00 97.00 71 LEU A CA 1
ATOM 511 C C . LEU A 1 71 ? -12.117 -3.284 19.484 1.00 97.00 71 LEU A C 1
ATOM 513 O O . LEU A 1 71 ? -12.460 -4.451 19.336 1.00 97.00 71 LEU A O 1
ATOM 517 N N . LEU A 1 72 ? -11.008 -2.926 20.135 1.00 96.81 72 LEU A N 1
ATOM 518 C CA . LEU A 1 72 ? -10.099 -3.878 20.765 1.00 96.81 72 LEU A CA 1
ATOM 519 C C . LEU A 1 72 ? -10.803 -4.666 21.874 1.00 96.81 72 LEU A C 1
ATOM 521 O O . LEU A 1 72 ? -10.768 -5.887 21.841 1.00 96.81 72 LEU A O 1
ATOM 525 N N . ASP A 1 73 ? -11.512 -3.991 22.783 1.00 95.81 73 ASP A N 1
ATOM 526 C CA . ASP A 1 73 ? -12.271 -4.650 23.855 1.00 95.81 73 ASP A CA 1
ATOM 527 C C . ASP A 1 73 ? -13.316 -5.632 23.285 1.00 95.81 73 ASP A C 1
ATOM 529 O O . ASP A 1 73 ? -13.477 -6.741 23.785 1.00 95.81 73 ASP A O 1
ATOM 533 N N . ALA A 1 74 ? -14.005 -5.264 22.196 1.00 94.25 74 ALA A N 1
ATOM 534 C CA . ALA A 1 74 ? -14.921 -6.182 21.519 1.00 94.25 74 ALA A CA 1
ATOM 535 C C . ALA A 1 74 ? -14.192 -7.401 20.931 1.00 94.25 74 ALA A C 1
ATOM 537 O O . ALA A 1 74 ? -14.708 -8.514 21.007 1.00 94.25 74 ALA A O 1
ATOM 538 N N . CYS A 1 75 ? -12.998 -7.191 20.380 1.00 92.50 75 CYS A N 1
ATOM 539 C CA . CYS A 1 75 ? -12.166 -8.231 19.790 1.00 92.50 75 CYS A CA 1
ATOM 540 C C . CYS A 1 75 ? -11.647 -9.235 20.827 1.00 92.50 75 CYS A C 1
ATOM 542 O O . CYS A 1 75 ? -11.722 -10.437 20.590 1.00 92.50 75 CYS A O 1
ATOM 544 N N . GLU A 1 76 ? -11.193 -8.754 21.989 1.00 94.69 76 GLU A N 1
ATOM 545 C CA . GLU A 1 76 ? -10.762 -9.591 23.123 1.00 94.69 76 GLU A CA 1
ATOM 546 C C . GLU A 1 76 ? -11.903 -10.477 23.655 1.00 9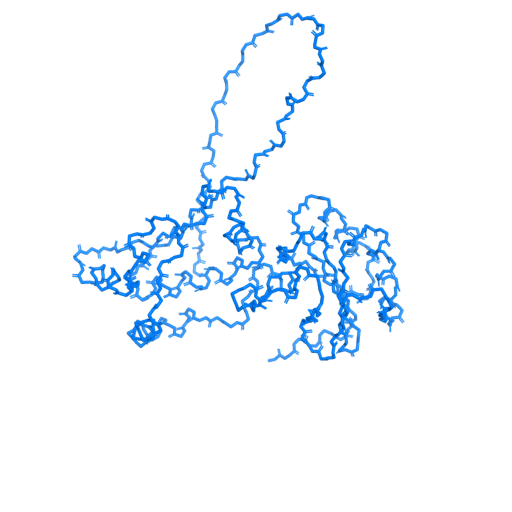4.69 76 GLU A C 1
ATOM 548 O O . GLU A 1 76 ? -11.676 -11.560 24.187 1.00 94.69 76 GLU A O 1
ATOM 553 N N . GLU A 1 77 ? -13.153 -10.049 23.469 1.00 94.25 77 GLU A N 1
ATOM 554 C CA . GLU A 1 77 ? -14.346 -10.843 23.777 1.00 94.25 77 GLU A CA 1
ATOM 555 C C . GLU A 1 77 ? -14.820 -11.730 22.605 1.00 94.25 77 GLU A C 1
ATOM 557 O O . GLU A 1 77 ? -15.879 -12.355 22.697 1.00 94.25 77 GLU A O 1
ATOM 562 N N . GLY A 1 78 ? -14.086 -11.768 21.488 1.00 93.19 78 GLY A N 1
ATOM 563 C CA . GLY A 1 78 ? -14.449 -12.529 20.289 1.00 93.19 78 GLY A CA 1
ATOM 564 C C . GLY A 1 78 ? -15.669 -11.971 19.548 1.00 93.19 78 GLY A C 1
ATOM 565 O O . GLY A 1 78 ? -16.428 -12.721 18.938 1.00 93.19 78 GLY A O 1
ATOM 566 N N . ARG A 1 79 ? -15.919 -10.656 19.616 1.00 95.75 79 ARG A N 1
ATOM 567 C CA . ARG A 1 79 ? -17.077 -9.998 18.988 1.00 95.75 79 ARG A CA 1
ATOM 568 C C . ARG A 1 79 ? -16.657 -9.062 17.858 1.00 95.75 79 ARG A C 1
ATOM 570 O O . ARG A 1 79 ? -15.793 -8.209 18.032 1.00 95.75 79 ARG A O 1
ATOM 577 N N . LEU A 1 80 ? -17.383 -9.126 16.738 1.00 96.75 80 LEU A N 1
ATOM 578 C CA . LEU A 1 80 ? -17.240 -8.208 15.603 1.00 96.75 80 LEU A CA 1
ATOM 579 C C . LEU A 1 80 ? -18.412 -7.204 15.536 1.00 96.75 80 LEU A C 1
ATOM 581 O O . LEU A 1 80 ? -19.491 -7.553 15.050 1.00 96.75 80 LEU A O 1
ATOM 585 N N . PRO A 1 81 ? -18.259 -5.957 16.018 1.00 96.12 81 PRO A N 1
ATOM 586 C CA . PRO A 1 81 ? -19.321 -4.953 15.969 1.00 96.12 81 PRO A CA 1
ATOM 587 C C . PRO A 1 81 ? -19.525 -4.390 14.552 1.00 96.12 81 PRO A C 1
ATOM 589 O O . PRO A 1 81 ? -18.819 -3.483 14.131 1.00 96.12 81 PRO A O 1
ATOM 592 N N . THR A 1 82 ? -20.527 -4.859 13.811 1.00 96.56 82 THR A N 1
ATOM 593 C CA . THR A 1 82 ? -20.728 -4.458 12.401 1.00 96.56 82 THR A CA 1
ATOM 594 C C . THR A 1 82 ? -21.626 -3.236 12.187 1.00 96.56 82 THR A C 1
ATOM 596 O O . THR A 1 82 ? -21.707 -2.742 11.070 1.00 96.56 82 THR A O 1
ATOM 599 N N . ALA A 1 83 ? -22.326 -2.743 13.215 1.00 94.00 83 ALA A N 1
ATOM 600 C CA . ALA A 1 83 ? -23.331 -1.682 13.055 1.00 94.00 83 ALA A CA 1
ATOM 601 C C . ALA A 1 83 ? -22.745 -0.321 12.634 1.00 94.00 83 ALA A C 1
ATOM 603 O O . ALA A 1 83 ? -23.421 0.455 11.969 1.00 94.00 83 ALA A O 1
ATOM 604 N N . GLU A 1 84 ? -21.501 -0.042 13.027 1.00 92.69 84 GLU A N 1
ATOM 605 C CA . GLU A 1 84 ? -20.764 1.185 12.686 1.00 92.69 84 GLU A CA 1
ATOM 606 C C . GLU A 1 84 ? -19.721 0.946 11.579 1.00 92.69 84 GLU A C 1
ATOM 608 O O . GLU A 1 84 ? -18.898 1.816 11.306 1.00 92.69 84 GLU A O 1
ATOM 613 N N . ALA A 1 85 ? -19.701 -0.249 10.982 1.00 96.31 85 ALA A N 1
ATOM 614 C CA . ALA A 1 85 ? -18.735 -0.589 9.950 1.00 96.31 85 ALA A CA 1
ATOM 615 C C . ALA A 1 85 ? -19.163 -0.011 8.593 1.00 96.31 85 ALA A C 1
ATOM 617 O O . ALA A 1 85 ? -20.309 -0.160 8.177 1.00 96.31 85 ALA A O 1
ATOM 618 N N . GLU A 1 86 ? -18.211 0.578 7.877 1.00 95.75 86 GLU A N 1
ATOM 619 C CA . GLU A 1 86 ? -18.379 1.079 6.504 1.00 95.75 86 GLU A CA 1
ATOM 620 C C . GLU A 1 86 ? -18.522 -0.069 5.495 1.00 95.75 86 GLU A C 1
ATOM 622 O O . GLU A 1 86 ? -19.154 0.055 4.448 1.00 95.75 86 GLU A O 1
ATOM 627 N N . ALA A 1 87 ? -17.893 -1.206 5.797 1.00 96.44 87 ALA A N 1
ATOM 628 C CA . ALA A 1 87 ? -17.956 -2.412 4.989 1.00 96.44 87 ALA A CA 1
ATOM 629 C C . ALA A 1 87 ? -17.672 -3.643 5.845 1.00 96.44 87 ALA A C 1
ATOM 631 O O . ALA A 1 87 ? -16.906 -3.580 6.808 1.00 96.44 87 ALA A O 1
ATOM 632 N N . VAL A 1 88 ? -18.244 -4.777 5.448 1.00 97.25 88 VAL A N 1
ATOM 633 C CA . VAL A 1 88 ? -17.975 -6.085 6.049 1.00 97.25 88 VAL A CA 1
ATOM 634 C C . VAL A 1 88 ? -17.734 -7.088 4.929 1.00 97.25 88 VAL A C 1
ATOM 636 O O . VAL A 1 88 ? -18.442 -7.066 3.923 1.00 97.25 88 VAL A O 1
ATOM 639 N N . ALA A 1 89 ? -16.744 -7.955 5.103 1.00 96.56 89 ALA A N 1
ATOM 640 C CA . ALA A 1 89 ? -16.472 -9.070 4.208 1.00 96.56 89 ALA A CA 1
ATOM 641 C C . ALA A 1 89 ? -16.321 -10.369 5.001 1.00 96.56 89 ALA A C 1
ATOM 643 O O . ALA A 1 89 ? -15.809 -10.364 6.122 1.00 96.56 89 ALA A O 1
ATOM 644 N N . ASP A 1 90 ? -16.765 -11.462 4.389 1.00 94.56 90 ASP A N 1
ATOM 645 C CA . ASP A 1 90 ? -16.496 -12.818 4.851 1.00 94.56 90 ASP A CA 1
ATOM 646 C C . ASP A 1 90 ? -15.232 -13.345 4.141 1.00 94.56 90 ASP A C 1
ATOM 648 O O . ASP A 1 90 ? -14.968 -13.001 2.984 1.00 94.56 90 ASP A O 1
ATOM 652 N N . GLY A 1 91 ? -14.462 -14.186 4.825 1.00 89.25 91 GLY A N 1
ATOM 653 C CA . GLY A 1 91 ? -13.155 -14.684 4.403 1.00 89.25 91 GLY A CA 1
ATOM 654 C C . GLY A 1 91 ? -11.975 -13.774 4.773 1.00 89.25 91 GLY A C 1
ATOM 655 O O . GLY A 1 91 ? -12.067 -12.835 5.566 1.00 89.25 91 GLY A O 1
ATOM 656 N N . ASP A 1 92 ? -10.836 -14.051 4.146 1.00 77.25 92 ASP A N 1
ATOM 657 C CA . ASP A 1 92 ? -9.545 -13.383 4.350 1.00 77.25 92 ASP A CA 1
ATOM 658 C C . ASP A 1 92 ? -9.371 -12.085 3.531 1.00 77.25 92 ASP A C 1
ATOM 660 O O . ASP A 1 92 ? -8.304 -11.460 3.534 1.00 77.25 92 ASP A O 1
ATOM 664 N N . GLY A 1 93 ? -10.424 -11.653 2.832 1.00 84.06 93 GLY A N 1
ATOM 665 C CA . GLY A 1 93 ? -10.416 -10.490 1.950 1.00 84.06 93 GLY A CA 1
ATOM 666 C C . GLY A 1 93 ? -10.582 -9.147 2.668 1.00 84.06 93 GLY A C 1
ATOM 667 O O . GLY A 1 93 ? -11.303 -9.017 3.656 1.00 84.06 93 GLY A O 1
ATOM 668 N N . GLN A 1 94 ? -9.965 -8.102 2.108 1.00 90.88 94 GLN A N 1
ATOM 669 C CA . GLN A 1 94 ? -10.191 -6.721 2.538 1.00 90.88 94 GLN A CA 1
ATOM 670 C C . GLN A 1 94 ? -11.632 -6.283 2.201 1.00 90.88 94 GLN A C 1
ATOM 672 O O . GLN A 1 94 ? -12.000 -6.306 1.018 1.00 90.88 94 GLN A O 1
ATOM 677 N N . PRO A 1 95 ? -12.426 -5.805 3.181 1.00 94.38 95 PRO A N 1
ATOM 678 C CA . PRO A 1 95 ? -13.751 -5.250 2.925 1.00 94.38 95 PRO A CA 1
ATOM 679 C C . PRO A 1 95 ? -13.704 -4.090 1.928 1.00 94.38 95 PRO A C 1
ATOM 681 O O . PRO A 1 95 ? -12.892 -3.174 2.068 1.00 94.38 95 PRO A O 1
ATOM 684 N N . GLN A 1 96 ? -14.595 -4.122 0.936 1.00 91.62 96 GLN A N 1
ATOM 685 C CA . GLN A 1 96 ? -14.724 -3.076 -0.079 1.00 91.62 96 GLN A CA 1
ATOM 686 C C . GLN A 1 96 ? -16.003 -2.270 0.189 1.00 91.62 96 GLN A C 1
ATOM 688 O O . GLN A 1 96 ? -17.098 -2.802 -0.012 1.00 91.62 96 GLN A O 1
ATOM 693 N N . PRO A 1 97 ? -15.904 -1.016 0.662 1.00 91.75 97 PRO A N 1
ATOM 694 C CA . PRO A 1 97 ? -17.080 -0.178 0.849 1.00 91.75 97 PRO A CA 1
ATOM 695 C C . PRO A 1 97 ? -17.718 0.150 -0.501 1.00 91.75 97 PRO A C 1
ATOM 697 O O . PRO A 1 97 ? -17.032 0.342 -1.505 1.00 91.75 97 PRO A O 1
ATOM 700 N N . THR A 1 98 ? -19.048 0.214 -0.524 1.00 91.06 98 THR A N 1
ATOM 701 C CA . THR A 1 98 ? -19.820 0.593 -1.721 1.00 91.06 98 THR A CA 1
ATOM 702 C C . THR A 1 98 ? -20.045 2.103 -1.813 1.00 91.06 98 THR A C 1
ATOM 704 O O . THR A 1 98 ? -20.334 2.623 -2.890 1.00 91.06 98 THR A O 1
ATOM 707 N N . GLU A 1 99 ? -19.818 2.824 -0.714 1.00 90.25 99 GLU A N 1
ATOM 708 C CA . GLU A 1 99 ? -19.961 4.273 -0.605 1.00 90.25 99 GLU A CA 1
ATOM 709 C C . GLU A 1 99 ? -18.668 4.940 -0.109 1.00 90.25 99 GLU A C 1
ATOM 711 O O . GLU A 1 99 ? -17.739 4.297 0.388 1.00 90.25 99 GLU A O 1
ATOM 716 N N . GLY A 1 100 ? -18.607 6.263 -0.262 1.00 88.50 100 GLY A N 1
ATOM 717 C CA . GLY A 1 100 ? -17.499 7.077 0.222 1.00 88.50 100 GLY A CA 1
ATOM 718 C C . GLY A 1 100 ? -16.224 7.015 -0.635 1.00 88.50 100 GLY A C 1
ATOM 719 O O . GLY A 1 100 ? -16.193 6.442 -1.721 1.00 88.50 100 GLY A O 1
ATOM 720 N N . PRO A 1 101 ? -15.130 7.641 -0.168 1.00 88.81 101 PRO A N 1
ATOM 721 C CA . PRO A 1 101 ? -13.928 7.839 -0.982 1.00 88.81 101 PRO A CA 1
ATOM 722 C C . PRO A 1 101 ? -13.217 6.550 -1.411 1.00 88.81 101 PRO A C 1
ATOM 724 O O . PRO A 1 101 ? -12.547 6.533 -2.440 1.00 88.81 101 PRO A O 1
ATOM 727 N N . LEU A 1 102 ? -13.335 5.475 -0.624 1.00 90.62 102 LEU A N 1
ATOM 728 C CA . LEU A 1 102 ? -12.687 4.196 -0.927 1.00 90.62 102 LEU A CA 1
ATOM 729 C C . LEU A 1 102 ? -13.472 3.348 -1.939 1.00 90.62 102 LEU A C 1
ATOM 731 O O . LEU A 1 102 ? -12.891 2.406 -2.473 1.00 90.62 102 LEU A O 1
ATOM 735 N N . SER A 1 103 ? -14.728 3.696 -2.252 1.00 91.19 103 SER A N 1
ATOM 736 C CA . SER A 1 103 ? -15.515 3.011 -3.287 1.00 91.19 103 SER A CA 1
ATOM 737 C C . SER A 1 103 ? -15.239 3.521 -4.709 1.00 91.19 103 SER A C 1
ATOM 739 O O . SER A 1 103 ? -15.725 2.953 -5.688 1.00 91.19 103 SER A O 1
ATOM 741 N N . VAL A 1 104 ? -14.450 4.594 -4.854 1.00 88.56 104 VAL A N 1
ATOM 742 C CA . VAL A 1 104 ? -14.188 5.232 -6.150 1.00 88.56 104 VAL A CA 1
ATOM 743 C C . VAL A 1 104 ? -13.137 4.464 -6.956 1.00 88.56 104 VAL A C 1
ATOM 745 O O . VAL A 1 104 ? -11.981 4.322 -6.553 1.00 88.56 104 VAL A O 1
ATOM 748 N N . GLY A 1 105 ? -13.521 4.058 -8.170 1.00 87.25 105 GLY A N 1
ATOM 749 C CA . GLY A 1 105 ? -12.626 3.446 -9.153 1.00 87.25 105 GLY A CA 1
ATOM 750 C C . GLY A 1 105 ? -12.236 2.002 -8.822 1.00 87.25 105 GLY A C 1
ATOM 751 O O . GLY A 1 105 ? -12.901 1.309 -8.062 1.00 87.25 105 GLY A O 1
ATOM 752 N N . THR A 1 106 ? -11.155 1.514 -9.435 1.00 86.81 106 THR A N 1
ATOM 753 C CA . THR A 1 106 ? -10.620 0.167 -9.173 1.00 86.81 106 THR A CA 1
ATOM 754 C C . THR A 1 106 ? -9.186 0.262 -8.679 1.00 86.81 106 THR A C 1
ATOM 756 O O . THR A 1 106 ? -8.286 0.693 -9.403 1.00 86.81 106 THR A O 1
ATOM 759 N N . ARG A 1 107 ? -8.948 -0.197 -7.451 1.00 88.62 107 ARG A N 1
ATOM 760 C CA . ARG A 1 107 ? -7.653 -0.096 -6.770 1.00 88.62 107 ARG A CA 1
ATOM 761 C C . ARG A 1 107 ? -6.713 -1.242 -7.152 1.00 88.62 107 ARG A C 1
ATOM 763 O O . ARG A 1 107 ? -6.369 -2.070 -6.323 1.00 88.62 107 ARG A O 1
ATOM 770 N N . ARG A 1 108 ? -6.283 -1.305 -8.416 1.00 87.94 108 ARG A N 1
ATOM 771 C CA . ARG A 1 108 ? -5.363 -2.370 -8.875 1.00 87.94 108 ARG A CA 1
ATOM 772 C C . ARG A 1 108 ? -3.968 -2.227 -8.265 1.00 87.94 108 ARG A C 1
ATOM 774 O O . ARG A 1 108 ? -3.467 -3.153 -7.644 1.00 87.94 108 ARG A O 1
ATOM 781 N N . VAL A 1 109 ? -3.371 -1.042 -8.400 1.00 88.19 109 VAL A N 1
ATOM 782 C CA . VAL A 1 109 ? -2.034 -0.740 -7.855 1.00 88.19 109 VAL A CA 1
ATOM 783 C C . VAL A 1 109 ? -2.109 -0.469 -6.348 1.00 88.19 109 VAL A C 1
ATOM 785 O O . VAL A 1 109 ? -1.288 -0.956 -5.578 1.00 88.19 109 VAL A O 1
ATOM 788 N N . LEU A 1 110 ? -3.151 0.245 -5.911 1.00 90.31 110 LEU A N 1
ATOM 789 C CA . LEU A 1 110 ? -3.340 0.669 -4.518 1.00 90.31 110 LEU A CA 1
ATOM 790 C C . LEU A 1 110 ? -4.118 -0.338 -3.650 1.00 90.31 110 LEU A C 1
ATOM 792 O O . LEU A 1 110 ? -4.527 0.003 -2.538 1.00 90.31 110 LEU A O 1
ATOM 796 N N . GLY A 1 111 ? -4.398 -1.540 -4.164 1.00 86.81 111 GLY A N 1
ATOM 797 C CA . GLY A 1 111 ? -5.292 -2.510 -3.519 1.00 86.81 111 GLY A CA 1
ATOM 798 C C . GLY A 1 111 ? -4.774 -3.012 -2.175 1.00 86.81 111 GLY A C 1
ATOM 799 O O . GLY A 1 111 ? -5.553 -3.199 -1.259 1.00 86.81 111 GLY A O 1
ATOM 800 N N . GLY A 1 112 ? -3.454 -3.145 -2.021 1.00 89.19 112 GLY A N 1
ATOM 801 C CA . GLY A 1 112 ? -2.846 -3.537 -0.744 1.00 89.19 112 GLY A CA 1
ATOM 802 C C . GLY A 1 112 ? -2.688 -2.390 0.262 1.00 89.19 112 GLY A C 1
ATOM 803 O O . GLY A 1 112 ? -2.334 -2.638 1.417 1.00 89.19 112 GLY A O 1
ATOM 804 N N . CYS A 1 113 ? -2.911 -1.138 -0.160 1.00 93.31 113 CYS A N 1
ATOM 805 C CA . CYS A 1 113 ? -2.666 0.022 0.690 1.00 93.31 113 CYS A CA 1
ATOM 806 C C . CYS A 1 113 ? -3.668 0.075 1.850 1.00 93.31 113 CYS A C 1
ATOM 808 O O . CYS A 1 113 ? -4.881 0.036 1.640 1.00 93.31 113 CYS A O 1
ATOM 810 N N . GLY A 1 114 ? -3.148 0.173 3.073 1.00 93.56 114 GLY A N 1
ATOM 811 C CA . GLY A 1 114 ? -3.917 0.089 4.314 1.00 93.56 114 GLY A CA 1
ATOM 812 C C . GLY A 1 114 ? -4.440 -1.292 4.694 1.00 93.56 114 GLY A C 1
ATOM 813 O O . GLY A 1 114 ? -5.166 -1.393 5.674 1.00 93.56 114 GLY A O 1
ATOM 814 N N . TRP A 1 115 ? -4.069 -2.348 3.969 1.00 94.38 115 TRP A N 1
ATOM 815 C CA . TRP A 1 115 ? -4.430 -3.725 4.322 1.00 94.38 115 TRP A CA 1
ATOM 816 C C . TRP A 1 115 ? -3.228 -4.547 4.792 1.00 94.38 115 TRP A C 1
ATOM 818 O O . TRP A 1 115 ? -3.325 -5.319 5.748 1.00 94.38 115 TRP A O 1
ATOM 828 N N . HIS A 1 116 ? -2.073 -4.344 4.160 1.00 93.12 116 HIS A N 1
ATOM 829 C CA . HIS A 1 116 ? -0.830 -5.017 4.521 1.00 93.12 116 HIS A CA 1
ATOM 830 C C . HIS A 1 116 ? 0.129 -4.086 5.262 1.00 93.12 116 HIS A C 1
ATOM 832 O O . HIS A 1 116 ? 0.066 -2.858 5.130 1.00 93.12 116 HIS A O 1
ATOM 838 N N . ALA A 1 117 ? 1.052 -4.679 6.025 1.00 93.50 117 ALA A N 1
ATOM 839 C CA . ALA A 1 117 ? 2.185 -3.923 6.539 1.00 93.50 117 ALA A CA 1
ATOM 840 C C . ALA A 1 117 ? 3.003 -3.382 5.349 1.00 93.50 117 ALA A C 1
ATOM 842 O O . ALA A 1 117 ? 3.177 -4.120 4.372 1.00 93.50 117 ALA A O 1
ATOM 843 N N . PRO A 1 118 ? 3.533 -2.145 5.405 1.00 93.50 118 PRO A N 1
ATOM 844 C CA . PRO A 1 118 ? 4.153 -1.499 4.243 1.00 93.50 118 PRO A CA 1
ATOM 845 C C . PRO A 1 118 ? 5.280 -2.293 3.572 1.00 93.50 118 PRO A C 1
ATOM 847 O O . PRO A 1 118 ? 5.503 -2.157 2.373 1.00 93.50 118 PRO A O 1
ATOM 850 N N . THR A 1 119 ? 5.985 -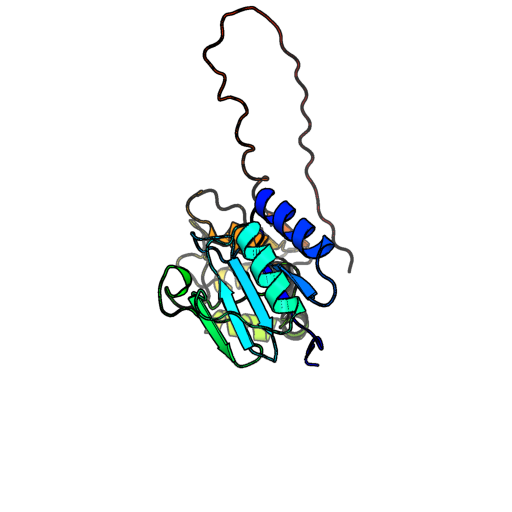3.134 4.329 1.00 92.94 119 THR A N 1
ATOM 851 C CA . THR A 1 119 ? 7.104 -3.966 3.859 1.00 92.94 119 THR A CA 1
ATOM 852 C C . THR A 1 119 ? 6.687 -5.360 3.383 1.00 92.94 119 THR A C 1
ATOM 854 O O . THR A 1 119 ? 7.535 -6.124 2.934 1.00 92.94 119 THR A O 1
ATOM 857 N N . THR A 1 120 ? 5.401 -5.713 3.468 1.00 90.94 120 THR A N 1
ATOM 858 C CA . THR A 1 120 ? 4.909 -7.030 3.040 1.00 90.94 120 THR A CA 1
ATOM 859 C C . THR A 1 120 ? 4.936 -7.150 1.519 1.00 90.94 120 THR A C 1
ATOM 861 O O . THR A 1 120 ? 4.440 -6.270 0.813 1.00 90.94 120 THR A O 1
ATOM 864 N N . VAL A 1 121 ? 5.437 -8.283 1.021 1.00 86.81 121 VAL A N 1
ATOM 865 C CA . VAL A 1 121 ? 5.372 -8.670 -0.393 1.00 86.81 121 VAL A CA 1
ATOM 866 C C . VAL A 1 121 ? 4.685 -10.029 -0.479 1.00 86.81 121 VAL A C 1
ATOM 868 O O . VAL A 1 121 ? 5.261 -11.033 -0.080 1.00 86.81 121 VAL A O 1
ATOM 871 N N . LEU A 1 122 ? 3.422 -10.051 -0.915 1.00 76.94 122 LEU A N 1
ATOM 872 C CA . LEU A 1 122 ? 2.643 -11.296 -1.006 1.00 76.94 122 LEU A CA 1
ATOM 873 C C . LEU A 1 122 ? 2.904 -12.073 -2.303 1.00 76.94 122 LEU A C 1
ATOM 875 O O . LEU A 1 122 ? 2.943 -13.297 -2.272 1.00 76.94 122 LEU A O 1
ATOM 879 N N . ASP A 1 123 ? 3.137 -11.353 -3.401 1.00 81.25 123 ASP A N 1
ATOM 880 C CA . ASP A 1 123 ? 3.324 -11.896 -4.748 1.00 81.25 123 ASP A CA 1
ATOM 881 C C . ASP A 1 123 ? 4.633 -11.329 -5.318 1.00 81.25 123 ASP A C 1
ATOM 883 O O . ASP A 1 123 ? 4.619 -10.345 -6.056 1.00 81.25 123 ASP A O 1
ATOM 887 N N . THR A 1 124 ? 5.778 -11.861 -4.882 1.00 87.06 124 THR A N 1
ATOM 888 C CA . THR A 1 124 ? 7.092 -11.378 -5.342 1.00 87.06 124 THR A CA 1
ATOM 889 C C . THR A 1 124 ? 7.267 -11.683 -6.828 1.00 87.06 124 THR A C 1
ATOM 891 O O . THR A 1 124 ? 7.246 -12.855 -7.202 1.00 87.06 124 THR A O 1
ATOM 894 N N . VAL A 1 125 ? 7.494 -10.670 -7.662 1.00 91.25 125 VAL A N 1
ATOM 895 C CA . VAL A 1 125 ? 7.700 -10.838 -9.110 1.00 91.25 125 VAL A CA 1
ATOM 896 C C . VAL A 1 125 ? 9.173 -10.807 -9.513 1.00 91.25 125 VAL A C 1
ATOM 898 O O . VAL A 1 125 ? 9.536 -11.356 -10.553 1.00 91.25 125 VAL A O 1
ATOM 901 N N . ALA A 1 126 ? 10.052 -10.205 -8.702 1.00 92.81 126 ALA A N 1
ATOM 902 C CA . ALA A 1 126 ? 11.462 -10.042 -9.063 1.00 92.81 126 ALA A CA 1
ATOM 903 C C . ALA A 1 126 ? 12.205 -11.362 -9.350 1.00 92.81 126 ALA A C 1
ATOM 905 O O . ALA A 1 126 ? 12.969 -11.397 -10.317 1.00 92.81 126 ALA A O 1
ATOM 906 N N . PRO A 1 127 ? 12.022 -12.454 -8.576 1.00 94.44 127 PRO A N 1
ATOM 907 C CA . PRO A 1 127 ? 12.708 -13.715 -8.857 1.00 94.44 127 PRO A CA 1
ATOM 908 C C . PRO A 1 127 ? 12.313 -14.326 -10.205 1.00 94.44 127 PRO A C 1
ATOM 910 O O . PRO A 1 127 ? 13.182 -14.791 -10.939 1.00 94.44 127 PRO A O 1
ATOM 913 N N . GLU A 1 128 ? 11.022 -14.294 -10.541 1.00 94.00 128 GLU A N 1
ATOM 914 C CA . GLU A 1 128 ? 10.498 -14.829 -11.803 1.00 94.00 128 GLU A CA 1
ATOM 915 C C . GLU A 1 128 ? 10.988 -13.999 -12.992 1.00 94.00 128 GLU A C 1
ATOM 917 O O . GLU A 1 128 ? 11.508 -14.545 -13.961 1.00 94.00 128 GLU A O 1
ATOM 922 N N . ILE A 1 129 ? 10.922 -12.671 -12.876 1.00 96.44 129 ILE A N 1
ATOM 923 C CA . ILE A 1 129 ? 11.388 -11.748 -13.918 1.00 96.44 129 ILE A CA 1
ATOM 924 C C . ILE A 1 129 ? 12.901 -11.856 -14.128 1.00 96.44 129 ILE A C 1
ATOM 926 O O . ILE A 1 129 ? 13.370 -11.782 -15.258 1.00 96.44 129 ILE A O 1
ATOM 930 N N . ARG A 1 130 ? 13.688 -12.091 -13.073 1.00 95.56 130 ARG A N 1
ATOM 931 C CA . ARG A 1 130 ? 15.132 -12.331 -13.212 1.00 95.56 130 ARG A CA 1
ATOM 932 C C . ARG A 1 130 ? 15.441 -13.635 -13.951 1.00 95.56 130 ARG A C 1
ATOM 934 O O . ARG A 1 130 ? 16.476 -13.720 -14.606 1.00 95.56 130 ARG A O 1
ATOM 941 N N . ALA A 1 131 ? 14.582 -14.645 -13.829 1.00 96.88 131 ALA A N 1
ATOM 942 C CA . ALA A 1 131 ? 14.745 -15.910 -14.538 1.00 96.88 131 ALA A CA 1
ATOM 943 C C . ALA A 1 131 ? 14.398 -15.798 -16.035 1.00 96.88 131 ALA A C 1
ATOM 945 O O . ALA A 1 131 ? 14.987 -16.522 -16.836 1.00 96.88 131 ALA A O 1
ATOM 946 N N . ASP A 1 132 ? 13.486 -14.892 -16.406 1.00 97.56 132 ASP A N 1
ATOM 947 C CA . ASP A 1 132 ? 13.087 -14.622 -17.794 1.00 97.56 132 ASP A CA 1
ATOM 948 C C . ASP A 1 132 ? 12.875 -13.112 -18.059 1.00 97.56 132 ASP A C 1
ATOM 950 O O . ASP A 1 132 ? 11.739 -12.634 -18.181 1.00 97.56 132 ASP A O 1
ATOM 954 N N . PRO A 1 133 ? 13.965 -12.323 -18.141 1.00 96.50 133 PRO A N 1
ATOM 955 C CA . PRO A 1 133 ? 13.864 -10.880 -18.352 1.00 96.50 133 PRO A CA 1
ATOM 956 C C . PRO A 1 133 ? 13.331 -10.526 -19.746 1.00 96.50 133 PRO A C 1
ATOM 958 O O . PRO A 1 133 ? 12.686 -9.489 -19.905 1.00 96.50 133 PRO A O 1
ATOM 961 N N . GLU A 1 134 ? 13.555 -11.384 -20.747 1.00 96.88 134 GLU A N 1
ATOM 962 C CA . GLU A 1 134 ? 13.061 -11.158 -22.109 1.00 96.88 134 GLU A CA 1
ATOM 963 C C . GLU A 1 134 ? 11.546 -11.368 -22.191 1.00 96.88 134 GLU A C 1
ATOM 965 O O . GLU A 1 134 ? 10.832 -10.488 -22.668 1.00 96.88 134 GLU A O 1
ATOM 970 N N . GLY A 1 135 ? 11.016 -12.462 -21.633 1.00 96.94 135 GLY A N 1
ATOM 971 C CA . GLY A 1 135 ? 9.568 -12.677 -21.570 1.00 96.94 135 GLY A CA 1
ATOM 972 C C . GLY A 1 135 ? 8.840 -11.603 -20.750 1.00 96.94 135 GLY A C 1
ATOM 973 O O . GLY A 1 135 ? 7.713 -11.201 -21.077 1.00 96.94 135 GLY A O 1
ATOM 974 N N . ALA A 1 136 ? 9.495 -11.071 -19.713 1.00 95.88 136 ALA A N 1
ATOM 975 C CA . ALA A 1 136 ? 9.001 -9.915 -18.972 1.00 95.88 136 ALA A CA 1
ATOM 976 C C . ALA A 1 136 ? 8.967 -8.647 -19.845 1.00 95.88 136 ALA A C 1
ATOM 978 O O . ALA A 1 136 ? 7.937 -7.966 -19.882 1.00 95.88 136 ALA A O 1
ATOM 979 N N . PHE A 1 137 ? 10.038 -8.358 -20.593 1.00 96.62 137 PHE A N 1
ATOM 980 C CA . PHE A 1 137 ? 10.094 -7.244 -21.543 1.00 96.62 137 PHE A CA 1
ATOM 981 C C . PHE A 1 137 ? 8.978 -7.335 -22.597 1.00 96.62 137 PHE A C 1
ATOM 983 O O . PHE A 1 137 ? 8.211 -6.384 -22.770 1.00 96.62 137 PHE A O 1
ATOM 990 N N . GLU A 1 138 ? 8.811 -8.497 -23.235 1.00 96.31 138 GLU A N 1
ATOM 991 C CA . GLU A 1 138 ? 7.745 -8.753 -24.212 1.00 96.31 138 GLU A CA 1
ATOM 992 C C . GLU A 1 138 ? 6.346 -8.559 -23.604 1.00 96.31 138 GLU A C 1
ATOM 994 O O . GLU A 1 138 ? 5.435 -8.019 -24.241 1.00 96.31 138 GLU A O 1
ATOM 999 N N . THR A 1 139 ? 6.157 -8.961 -22.344 1.00 95.75 139 THR A N 1
ATOM 1000 C CA . THR A 1 139 ? 4.888 -8.768 -21.635 1.00 95.75 139 THR A CA 1
ATOM 1001 C C . THR A 1 139 ? 4.591 -7.290 -21.398 1.00 95.75 139 THR A C 1
ATOM 1003 O O . THR A 1 139 ? 3.461 -6.860 -21.651 1.00 95.75 139 THR A O 1
ATOM 1006 N N . VAL A 1 140 ? 5.580 -6.498 -20.972 1.00 93.88 140 VAL A N 1
ATOM 1007 C CA . VAL A 1 140 ? 5.426 -5.044 -20.796 1.00 93.88 140 VAL A CA 1
ATOM 1008 C C . VAL A 1 140 ? 5.135 -4.365 -22.138 1.00 93.88 140 VAL A C 1
ATOM 1010 O O . VAL A 1 140 ? 4.212 -3.547 -22.209 1.00 93.88 140 VAL A O 1
ATOM 1013 N N . ALA A 1 141 ? 5.837 -4.760 -23.207 1.00 93.88 141 ALA A N 1
ATOM 1014 C CA . ALA A 1 141 ? 5.617 -4.251 -24.562 1.00 93.88 141 ALA A CA 1
ATOM 1015 C C . ALA A 1 141 ? 4.181 -4.523 -25.033 1.00 93.88 141 ALA A C 1
ATOM 1017 O O . ALA A 1 141 ? 3.484 -3.624 -25.499 1.00 93.88 141 ALA A O 1
ATOM 1018 N N . ARG A 1 142 ? 3.694 -5.754 -24.834 1.00 95.56 142 ARG A N 1
ATOM 1019 C CA . ARG A 1 142 ? 2.331 -6.167 -25.199 1.00 95.56 142 ARG A CA 1
ATOM 1020 C C . ARG A 1 142 ? 1.248 -5.418 -24.422 1.00 95.56 142 ARG A C 1
ATOM 1022 O O . ARG A 1 142 ? 0.187 -5.144 -24.977 1.00 95.56 142 ARG A O 1
ATOM 1029 N N . ILE A 1 143 ? 1.483 -5.115 -23.145 1.00 93.94 143 ILE A N 1
ATOM 1030 C CA . ILE A 1 143 ? 0.553 -4.321 -22.325 1.00 93.94 143 ILE A CA 1
ATOM 1031 C C . ILE A 1 143 ? 0.572 -2.843 -22.751 1.00 93.94 143 ILE A C 1
ATOM 1033 O O . ILE A 1 143 ? -0.402 -2.128 -22.513 1.00 93.94 143 ILE A O 1
ATOM 1037 N N . GLY A 1 144 ? 1.652 -2.388 -23.395 1.00 92.31 144 GLY A N 1
ATOM 1038 C CA . GLY A 1 144 ? 1.822 -1.001 -23.816 1.00 92.31 144 GLY A CA 1
ATOM 1039 C C . GLY A 1 144 ? 1.925 -0.059 -22.620 1.00 92.31 144 GLY A C 1
ATOM 1040 O O . GLY A 1 144 ? 1.313 1.010 -22.621 1.00 92.31 144 GLY A O 1
ATOM 1041 N N . LEU A 1 145 ? 2.633 -0.484 -21.565 1.00 90.81 145 LEU A N 1
ATOM 1042 C CA . LEU A 1 145 ? 2.839 0.343 -20.377 1.00 90.81 145 LEU A CA 1
ATOM 1043 C C . LEU A 1 145 ? 3.556 1.643 -20.764 1.00 90.81 145 LEU A C 1
ATOM 1045 O O . LEU A 1 145 ? 4.506 1.623 -21.541 1.00 90.81 145 LEU A O 1
ATOM 1049 N N . ARG A 1 146 ? 3.104 2.763 -20.202 1.00 90.62 146 ARG A N 1
ATOM 1050 C CA . ARG A 1 146 ? 3.662 4.103 -20.426 1.00 90.62 146 ARG A CA 1
ATOM 1051 C C . ARG A 1 146 ? 4.135 4.719 -19.119 1.00 90.62 146 ARG A C 1
ATOM 1053 O O . ARG A 1 146 ? 3.702 4.277 -18.046 1.00 90.62 146 ARG A O 1
ATOM 1060 N N . GLY A 1 147 ? 4.961 5.757 -19.237 1.00 87.56 147 GLY A N 1
ATOM 1061 C CA . GLY A 1 147 ? 5.342 6.616 -18.121 1.00 87.56 147 GLY A CA 1
ATOM 1062 C C . GLY A 1 147 ? 4.119 7.148 -17.370 1.00 87.56 147 GLY A C 1
ATOM 1063 O O . GLY A 1 147 ? 3.043 7.355 -17.941 1.00 87.56 147 GLY A O 1
ATOM 1064 N N . ARG A 1 148 ? 4.264 7.296 -16.054 1.00 86.19 148 ARG A N 1
ATOM 1065 C CA . ARG A 1 148 ? 3.209 7.800 -15.156 1.00 86.19 148 ARG A CA 1
ATOM 1066 C C . ARG A 1 148 ? 3.590 9.127 -14.511 1.00 86.19 148 ARG A C 1
ATOM 1068 O O . ARG A 1 148 ? 2.708 9.786 -13.965 1.00 86.19 148 ARG A O 1
ATOM 1075 N N . GLY A 1 149 ? 4.863 9.507 -14.586 1.00 80.94 149 GLY A N 1
ATOM 1076 C CA . GLY A 1 149 ? 5.365 10.781 -14.114 1.00 80.94 149 GLY A CA 1
ATOM 1077 C C . GLY A 1 149 ? 4.946 11.919 -15.035 1.00 80.94 149 GLY A C 1
ATOM 1078 O O . GLY A 1 149 ? 4.768 11.765 -16.246 1.00 80.94 149 GLY A O 1
ATOM 1079 N N . ARG A 1 150 ? 4.784 13.106 -14.451 1.00 66.88 150 ARG A N 1
ATOM 1080 C CA . ARG A 1 150 ? 4.604 14.328 -15.235 1.00 66.88 150 ARG A CA 1
ATOM 1081 C C . ARG A 1 150 ? 5.909 14.696 -15.921 1.00 66.88 150 ARG A C 1
ATOM 1083 O O . ARG A 1 150 ? 6.946 14.756 -15.273 1.00 66.88 150 ARG A O 1
ATOM 1090 N N . ALA A 1 151 ? 5.815 15.004 -17.213 1.00 61.75 151 ALA A N 1
ATOM 1091 C CA . ALA A 1 151 ? 6.958 15.255 -18.088 1.00 61.75 151 ALA A CA 1
ATOM 1092 C C . ALA A 1 151 ? 7.886 14.040 -18.287 1.00 61.75 151 ALA A C 1
ATOM 1094 O O . ALA A 1 151 ? 9.037 14.222 -18.683 1.00 61.75 151 ALA A O 1
ATOM 1095 N N . ASP A 1 152 ? 7.389 12.812 -18.075 1.00 62.41 152 ASP A N 1
ATOM 1096 C CA . ASP A 1 152 ? 8.108 11.621 -18.529 1.00 62.41 152 ASP A CA 1
ATOM 1097 C C . ASP A 1 152 ? 8.291 11.715 -20.049 1.00 62.41 152 ASP A C 1
ATOM 1099 O O . ASP A 1 152 ? 7.319 11.893 -20.789 1.00 62.41 152 ASP A O 1
ATOM 1103 N N . ALA A 1 153 ? 9.528 11.563 -20.526 1.00 59.94 153 ALA A N 1
ATOM 1104 C CA . ALA A 1 153 ? 9.821 11.519 -21.961 1.00 59.94 153 ALA A CA 1
ATOM 1105 C C . ALA A 1 153 ? 9.013 10.413 -22.675 1.00 59.94 153 ALA A C 1
ATOM 1107 O O . ALA A 1 153 ? 8.638 10.576 -23.828 1.00 59.94 153 ALA A O 1
ATOM 1108 N N . ALA A 1 154 ? 8.648 9.353 -21.943 1.00 60.81 154 ALA A N 1
ATOM 1109 C CA . ALA A 1 154 ? 7.794 8.249 -22.381 1.00 60.81 154 ALA A CA 1
ATOM 1110 C C . ALA A 1 154 ? 6.320 8.385 -21.925 1.00 60.81 154 ALA A C 1
ATOM 1112 O O . ALA A 1 154 ? 5.654 7.390 -21.630 1.00 60.81 154 ALA A O 1
ATOM 1113 N N . THR A 1 155 ? 5.788 9.609 -21.798 1.00 63.72 155 THR A N 1
ATOM 1114 C CA . THR A 1 155 ? 4.351 9.811 -21.498 1.00 63.72 155 THR A CA 1
ATOM 1115 C C . THR A 1 155 ? 3.478 9.367 -22.679 1.00 63.72 155 THR A C 1
ATOM 1117 O O . THR A 1 155 ? 2.419 8.757 -22.493 1.00 63.72 155 THR A O 1
ATOM 1120 N N . ASP A 1 156 ? 3.938 9.640 -23.902 1.00 76.31 156 ASP A N 1
ATOM 1121 C CA . ASP A 1 156 ? 3.184 9.384 -25.135 1.00 76.31 156 ASP A CA 1
ATOM 1122 C C . ASP A 1 156 ? 3.625 8.110 -25.871 1.00 76.31 156 ASP A C 1
ATOM 1124 O O . ASP A 1 156 ? 2.844 7.546 -26.647 1.00 76.31 156 ASP A O 1
ATOM 1128 N N . GLU A 1 157 ? 4.818 7.609 -25.556 1.00 81.12 157 GLU A N 1
ATOM 1129 C CA . GLU A 1 157 ? 5.441 6.424 -26.150 1.00 81.12 157 GLU A CA 1
ATOM 1130 C C . GLU A 1 157 ? 5.447 5.242 -25.160 1.00 81.12 157 GLU A C 1
ATOM 1132 O O . GLU A 1 157 ? 5.459 5.443 -23.940 1.00 81.12 157 GLU A O 1
ATOM 1137 N N . PRO A 1 158 ? 5.381 3.987 -25.640 1.00 88.81 158 PRO A N 1
ATOM 1138 C CA . PRO A 1 158 ? 5.566 2.816 -24.793 1.00 88.81 158 PRO A CA 1
ATOM 1139 C C . PRO A 1 158 ? 6.909 2.862 -24.062 1.00 88.81 158 PRO A C 1
ATOM 1141 O O . PRO A 1 158 ? 7.958 3.079 -24.661 1.00 88.81 158 PRO A O 1
ATOM 1144 N N . LEU A 1 159 ? 6.888 2.542 -22.770 1.00 89.19 159 LEU A N 1
ATOM 1145 C CA . LEU A 1 159 ? 8.077 2.491 -21.917 1.00 89.19 159 LEU A CA 1
ATOM 1146 C C . LEU A 1 159 ? 9.175 1.575 -22.490 1.00 89.19 159 LEU A C 1
ATOM 1148 O O . LEU A 1 159 ? 10.364 1.807 -22.284 1.00 89.19 159 LEU A O 1
ATOM 1152 N N . THR A 1 160 ? 8.770 0.541 -23.228 1.00 92.75 160 THR A N 1
ATOM 1153 C CA . THR A 1 160 ? 9.681 -0.431 -23.832 1.00 92.75 160 THR A CA 1
ATOM 1154 C C . THR A 1 160 ? 10.545 0.131 -24.952 1.00 92.75 160 THR A C 1
ATOM 1156 O O . THR A 1 160 ? 11.595 -0.445 -25.208 1.00 92.75 160 THR A O 1
ATOM 1159 N N . GLU A 1 161 ? 10.155 1.233 -25.599 1.00 90.69 161 GLU A N 1
ATOM 1160 C CA . GLU A 1 161 ? 10.996 1.879 -26.617 1.00 90.69 161 GLU A CA 1
ATOM 1161 C C . GLU A 1 161 ? 12.258 2.452 -25.962 1.00 90.69 161 GLU A C 1
ATOM 1163 O O . GLU A 1 161 ? 13.369 2.065 -26.319 1.00 90.69 161 GLU A O 1
ATOM 1168 N N . SER A 1 162 ? 12.100 3.237 -24.891 1.00 89.56 162 SER A N 1
ATOM 1169 C CA . SER A 1 162 ? 13.239 3.737 -24.111 1.00 89.56 162 SER A CA 1
ATOM 1170 C C . SER A 1 162 ? 14.040 2.610 -23.452 1.00 89.56 162 SER A C 1
ATOM 1172 O O . SER A 1 162 ? 15.260 2.692 -23.345 1.00 89.56 162 SER A O 1
ATOM 1174 N N . TRP A 1 163 ? 13.381 1.539 -22.998 1.00 93.69 163 TRP A N 1
ATOM 1175 C CA . TRP A 1 163 ? 14.088 0.395 -22.415 1.00 93.69 163 TRP A CA 1
ATOM 1176 C C . TRP A 1 163 ? 14.929 -0.362 -23.446 1.00 93.69 163 TRP A C 1
ATOM 1178 O O . TRP A 1 163 ? 16.019 -0.803 -23.098 1.00 93.69 163 TRP A O 1
ATOM 1188 N N . ALA A 1 164 ? 14.462 -0.506 -24.691 1.00 93.56 164 ALA A N 1
ATOM 1189 C CA . ALA A 1 164 ? 15.246 -1.128 -25.758 1.00 93.56 164 ALA A CA 1
ATOM 1190 C C . ALA A 1 164 ? 16.527 -0.331 -26.032 1.00 93.56 164 ALA A C 1
ATOM 1192 O O . ALA A 1 164 ? 17.612 -0.902 -26.026 1.00 93.56 164 ALA A O 1
ATOM 1193 N N . GLU A 1 165 ? 16.418 0.995 -26.148 1.00 92.06 165 GLU A N 1
ATOM 1194 C CA . GLU A 1 165 ? 17.581 1.872 -26.336 1.00 92.06 165 GLU A CA 1
ATOM 1195 C C . GLU A 1 165 ? 18.597 1.755 -25.191 1.00 92.06 165 GLU A C 1
ATOM 1197 O O . GLU A 1 165 ? 19.802 1.714 -25.430 1.00 92.06 165 GLU A O 1
ATOM 1202 N N . ILE A 1 166 ? 18.119 1.671 -23.944 1.00 92.31 166 ILE A N 1
ATOM 1203 C CA . ILE A 1 166 ? 18.979 1.486 -22.766 1.00 92.31 166 ILE A CA 1
ATOM 1204 C C . ILE A 1 166 ? 19.687 0.126 -22.807 1.00 92.31 166 ILE A C 1
ATOM 1206 O O . ILE A 1 166 ? 20.873 0.056 -22.492 1.00 92.31 166 ILE A O 1
ATOM 1210 N N . ARG A 1 167 ? 18.973 -0.942 -23.183 1.00 92.31 167 ARG A N 1
ATOM 1211 C CA . ARG A 1 167 ? 19.513 -2.309 -23.253 1.00 92.31 167 ARG A CA 1
ATOM 1212 C C . ARG A 1 167 ? 20.533 -2.484 -24.381 1.00 92.31 167 ARG A C 1
ATOM 1214 O O . ARG A 1 167 ? 21.484 -3.241 -24.208 1.00 92.31 167 ARG A O 1
ATOM 1221 N N . ASP A 1 168 ? 20.337 -1.796 -25.503 1.00 92.12 168 ASP A N 1
ATOM 1222 C CA 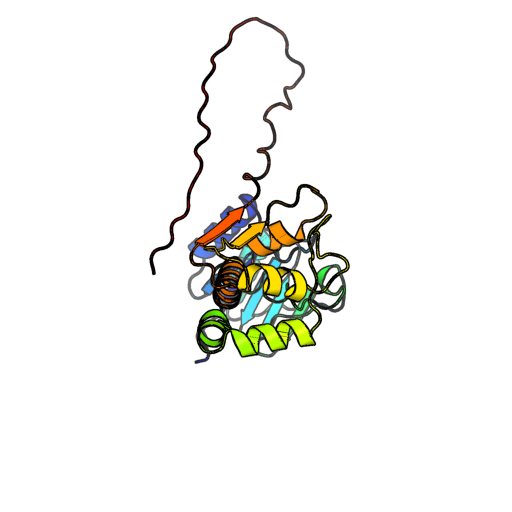. ASP A 1 168 ? 21.222 -1.849 -26.674 1.00 92.12 168 ASP A CA 1
ATOM 1223 C C . ASP A 1 168 ? 22.448 -0.928 -26.540 1.00 92.12 168 ASP A C 1
ATOM 1225 O O . ASP A 1 168 ? 23.387 -1.013 -27.335 1.00 92.12 168 ASP A O 1
ATOM 1229 N N . GLY A 1 169 ? 22.443 -0.024 -25.558 1.00 91.12 169 GLY A N 1
ATOM 1230 C CA . GLY A 1 169 ? 23.523 0.923 -25.319 1.00 91.12 169 GLY A CA 1
ATOM 1231 C C . GLY A 1 169 ? 24.785 0.285 -24.729 1.00 91.12 169 GLY A C 1
ATOM 1232 O O . GLY A 1 169 ? 24.732 -0.606 -23.883 1.00 91.12 169 GLY A O 1
ATOM 1233 N N . ASP A 1 170 ? 25.948 0.818 -25.108 1.00 84.06 170 ASP A N 1
ATOM 1234 C CA . ASP A 1 170 ? 27.233 0.452 -24.509 1.00 84.06 170 ASP A CA 1
ATOM 1235 C C . ASP A 1 170 ? 27.370 1.103 -23.115 1.00 84.06 170 ASP A C 1
ATOM 1237 O O . ASP A 1 170 ? 27.879 2.219 -22.974 1.00 84.06 170 ASP A O 1
ATOM 1241 N N . GLY A 1 171 ? 26.894 0.440 -22.057 1.00 90.31 171 GLY A N 1
ATOM 1242 C CA . GLY A 1 171 ? 27.020 0.951 -20.690 1.00 90.31 171 GLY A CA 1
ATOM 1243 C C . GLY A 1 171 ? 26.411 0.065 -19.605 1.00 90.31 171 GLY A C 1
ATOM 1244 O O . GLY A 1 171 ? 25.770 -0.942 -19.883 1.00 90.31 171 GLY A O 1
ATOM 1245 N N . SER A 1 172 ? 26.618 0.462 -18.347 1.00 91.31 172 SER A N 1
ATOM 1246 C CA . SER A 1 172 ? 25.965 -0.141 -17.178 1.00 91.31 172 SER A CA 1
ATOM 1247 C C . SER A 1 172 ? 24.814 0.768 -16.739 1.00 91.31 172 SER A C 1
ATOM 1249 O O . SER A 1 172 ? 25.078 1.841 -16.184 1.00 91.31 172 SER A O 1
ATOM 1251 N N . PRO A 1 173 ? 23.551 0.410 -17.023 1.00 95.06 173 PRO A N 1
ATOM 1252 C CA . PRO A 1 173 ? 22.424 1.267 -16.698 1.00 95.06 173 PRO A CA 1
ATOM 1253 C C . PRO A 1 173 ? 22.200 1.347 -15.186 1.00 95.06 173 PRO A C 1
ATOM 1255 O O . PRO A 1 173 ? 22.461 0.405 -14.439 1.00 95.06 173 PRO A O 1
ATOM 1258 N N . VAL A 1 174 ? 21.670 2.487 -14.745 1.00 95.00 174 VAL A N 1
ATOM 1259 C CA . VAL A 1 174 ? 21.217 2.710 -13.367 1.00 95.00 174 VAL A CA 1
ATOM 1260 C C . VAL A 1 174 ? 19.718 2.959 -13.408 1.00 95.00 174 VAL A C 1
ATOM 1262 O O . VAL A 1 174 ? 19.258 3.861 -14.111 1.00 95.00 174 VAL A O 1
ATOM 1265 N N . LEU A 1 175 ? 18.952 2.187 -12.640 1.00 95.75 175 LEU A N 1
ATOM 1266 C CA . LEU A 1 175 ? 17.518 2.409 -12.507 1.00 95.75 175 LEU A CA 1
ATOM 1267 C C . LEU A 1 175 ? 17.263 3.463 -11.430 1.00 95.75 175 LEU A C 1
ATOM 1269 O O . LEU A 1 175 ? 17.610 3.272 -10.266 1.00 95.75 175 LEU A O 1
ATOM 1273 N N . VAL A 1 176 ? 16.600 4.556 -11.803 1.00 94.06 176 VAL A N 1
ATOM 1274 C CA . VAL A 1 176 ? 16.141 5.573 -10.853 1.00 94.06 176 VAL A CA 1
ATOM 1275 C C . VAL A 1 176 ? 14.630 5.464 -10.680 1.00 94.06 176 VAL A C 1
ATOM 1277 O O . VAL A 1 176 ? 13.872 5.693 -11.618 1.00 94.06 176 VAL A O 1
ATOM 1280 N N . VAL A 1 177 ? 14.188 5.150 -9.464 1.00 93.25 177 VAL A N 1
ATOM 1281 C CA . VAL A 1 177 ? 12.779 5.224 -9.065 1.00 93.25 177 VAL A CA 1
ATOM 1282 C C . VAL A 1 177 ? 12.529 6.622 -8.519 1.00 93.25 177 VAL A C 1
ATOM 1284 O O . VAL A 1 177 ? 12.919 6.936 -7.392 1.00 93.25 177 VAL A O 1
ATOM 1287 N N . ASN A 1 178 ? 11.904 7.477 -9.326 1.00 90.75 178 ASN A N 1
ATOM 1288 C CA . ASN A 1 178 ? 11.496 8.802 -8.882 1.00 90.75 178 ASN A CA 1
ATOM 1289 C C . ASN A 1 178 ? 10.171 8.712 -8.117 1.00 90.75 178 ASN A C 1
ATOM 1291 O O . ASN A 1 178 ? 9.123 8.560 -8.729 1.00 90.75 178 ASN A O 1
ATOM 1295 N N . ALA A 1 179 ? 10.232 8.803 -6.790 1.00 89.19 179 ALA A N 1
ATOM 1296 C CA . ALA A 1 179 ? 9.066 8.897 -5.913 1.00 89.19 179 ALA A CA 1
ATOM 1297 C C . ALA A 1 179 ? 8.874 10.316 -5.344 1.00 89.19 179 ALA A C 1
ATOM 1299 O O . ALA A 1 179 ? 8.032 10.527 -4.468 1.00 89.19 179 ALA A O 1
ATOM 1300 N N . ALA A 1 180 ? 9.684 11.279 -5.795 1.00 85.56 180 ALA A N 1
ATOM 1301 C CA . ALA A 1 180 ? 9.672 12.669 -5.365 1.00 85.56 180 ALA A CA 1
ATOM 1302 C C . ALA A 1 180 ? 8.862 13.529 -6.346 1.00 85.56 180 ALA A C 1
ATOM 1304 O O . ALA A 1 180 ? 9.402 14.460 -6.948 1.00 85.56 180 ALA A O 1
ATOM 1305 N N . ASP A 1 181 ? 7.571 13.215 -6.520 1.00 83.00 181 ASP A N 1
ATOM 1306 C CA . ASP A 1 181 ? 6.680 14.094 -7.285 1.00 83.00 181 ASP A CA 1
ATOM 1307 C C . ASP A 1 181 ? 6.686 15.493 -6.645 1.00 83.00 181 ASP A C 1
ATOM 1309 O O . ASP A 1 181 ? 6.501 15.662 -5.435 1.00 83.00 181 ASP A O 1
ATOM 1313 N N . ALA A 1 182 ? 6.981 16.497 -7.469 1.00 77.81 182 ALA A N 1
ATOM 1314 C CA . ALA A 1 182 ? 7.101 17.884 -7.047 1.00 77.81 182 ALA A CA 1
ATOM 1315 C C . ALA A 1 182 ? 5.732 18.546 -6.836 1.00 77.81 182 ALA A C 1
ATOM 1317 O O . ALA A 1 182 ? 5.652 19.589 -6.184 1.00 77.81 182 ALA A O 1
ATOM 1318 N N . ASP A 1 183 ? 4.664 17.973 -7.392 1.00 81.31 183 ASP A N 1
ATOM 1319 C CA . ASP A 1 183 ? 3.313 18.468 -7.175 1.00 81.31 183 ASP A CA 1
ATOM 1320 C C . ASP A 1 183 ? 2.744 17.934 -5.849 1.00 81.31 183 ASP A C 1
ATOM 1322 O O . ASP A 1 183 ? 2.516 16.727 -5.713 1.00 81.31 183 ASP A O 1
ATOM 1326 N N . PRO A 1 184 ? 2.439 18.814 -4.882 1.00 73.75 184 PRO A N 1
ATOM 1327 C CA . PRO A 1 184 ? 1.872 18.401 -3.603 1.00 73.75 184 PRO A CA 1
ATOM 1328 C C . PRO A 1 184 ? 0.501 17.717 -3.721 1.00 73.75 184 PRO A C 1
ATOM 1330 O O . PRO A 1 184 ? 0.125 16.986 -2.804 1.00 73.75 184 PRO A O 1
ATOM 1333 N N . GLU A 1 185 ? -0.234 17.923 -4.819 1.00 79.56 185 GLU A N 1
ATOM 1334 C CA . GLU A 1 185 ? -1.549 17.310 -5.040 1.00 79.56 185 GLU A CA 1
ATOM 1335 C C . GLU A 1 185 ? -1.451 15.863 -5.565 1.00 79.56 185 GLU A C 1
ATOM 1337 O O . GLU A 1 185 ? -2.405 15.088 -5.447 1.00 79.56 185 GLU A O 1
ATOM 1342 N N . ALA A 1 186 ? -0.294 15.439 -6.088 1.00 82.06 186 ALA A N 1
ATOM 1343 C CA . ALA A 1 186 ? -0.068 14.045 -6.467 1.00 82.06 186 ALA A CA 1
ATOM 1344 C C . ALA A 1 186 ? 0.453 13.213 -5.298 1.00 82.06 186 ALA A C 1
ATOM 1346 O O . ALA A 1 186 ? 1.634 12.914 -5.148 1.00 82.06 186 ALA A O 1
ATOM 1347 N N . GLY A 1 187 ? -0.487 12.759 -4.474 1.00 86.75 187 GLY A N 1
ATOM 1348 C CA . GLY A 1 187 ? -0.186 11.918 -3.318 1.00 86.75 187 GLY A CA 1
ATOM 1349 C C . GLY A 1 187 ? 0.136 10.450 -3.627 1.00 86.75 187 GLY A C 1
ATOM 1350 O O . GLY A 1 187 ? 0.386 9.702 -2.684 1.00 86.75 187 GLY A O 1
ATOM 1351 N N . ALA A 1 188 ? 0.099 10.001 -4.889 1.00 88.50 188 ALA A N 1
ATOM 1352 C CA . ALA A 1 188 ? 0.187 8.576 -5.234 1.00 88.50 188 ALA A CA 1
ATOM 1353 C C . ALA A 1 188 ? 1.541 7.950 -4.858 1.00 88.50 188 ALA A C 1
ATOM 1355 O O . ALA A 1 188 ? 1.564 6.905 -4.207 1.00 88.50 188 ALA A O 1
ATOM 1356 N N . ASP A 1 189 ? 2.652 8.609 -5.190 1.00 90.38 189 ASP A N 1
ATOM 1357 C CA . ASP A 1 189 ? 3.996 8.098 -4.895 1.00 90.38 189 ASP A CA 1
ATOM 1358 C C . ASP A 1 189 ? 4.259 8.083 -3.393 1.00 90.38 189 ASP A C 1
ATOM 1360 O O . ASP A 1 189 ? 4.703 7.078 -2.835 1.00 90.38 189 ASP A O 1
ATOM 1364 N N . ARG A 1 190 ? 3.882 9.163 -2.697 1.00 89.12 190 ARG A N 1
ATOM 1365 C CA . ARG A 1 190 ? 3.957 9.232 -1.233 1.00 89.12 190 ARG A CA 1
ATOM 1366 C C . ARG A 1 190 ? 3.125 8.124 -0.583 1.00 89.12 190 ARG A C 1
ATOM 1368 O O . ARG A 1 190 ? 3.593 7.496 0.365 1.00 89.12 190 ARG A O 1
ATOM 1375 N N . LEU A 1 191 ? 1.918 7.865 -1.085 1.00 91.56 191 LEU A N 1
ATOM 1376 C CA . LEU A 1 191 ? 1.047 6.794 -0.603 1.00 91.56 191 LEU A CA 1
ATOM 1377 C C . LEU A 1 191 ? 1.676 5.411 -0.818 1.00 91.56 191 LEU A C 1
ATOM 1379 O O . LEU A 1 191 ? 1.683 4.597 0.105 1.00 91.56 191 LEU A O 1
ATOM 1383 N N . LEU A 1 192 ? 2.220 5.142 -2.006 1.00 92.19 192 LEU A N 1
ATOM 1384 C CA . LEU A 1 192 ? 2.878 3.873 -2.322 1.00 92.19 192 LEU A CA 1
ATOM 1385 C C . LEU A 1 192 ? 4.135 3.657 -1.477 1.00 92.19 192 LEU A C 1
ATOM 1387 O O . LEU A 1 192 ? 4.300 2.580 -0.910 1.00 92.19 192 LEU A O 1
ATOM 1391 N N . CYS A 1 193 ? 4.967 4.681 -1.304 1.00 91.88 193 CYS A N 1
ATOM 1392 C CA . CYS A 1 193 ? 6.124 4.629 -0.413 1.00 91.88 193 CYS A CA 1
ATOM 1393 C C . CYS A 1 193 ? 5.717 4.376 1.044 1.00 91.88 193 CYS A C 1
ATOM 1395 O O . CYS A 1 193 ? 6.347 3.576 1.729 1.00 91.88 193 CYS A O 1
ATOM 1397 N N . ALA A 1 194 ? 4.649 5.018 1.522 1.00 91.62 194 ALA A N 1
ATOM 1398 C CA . ALA A 1 194 ? 4.192 4.864 2.900 1.00 91.62 194 ALA A CA 1
ATOM 1399 C C . ALA A 1 194 ? 3.469 3.532 3.159 1.00 91.62 194 ALA A C 1
ATOM 1401 O O . ALA A 1 194 ? 3.517 3.023 4.276 1.00 91.62 194 ALA A O 1
ATOM 1402 N N . SER A 1 195 ? 2.779 2.970 2.160 1.00 94.44 195 SER A N 1
ATOM 1403 C CA . SER A 1 195 ? 1.888 1.821 2.366 1.00 94.44 195 SER A CA 1
ATOM 1404 C C . SER A 1 195 ? 2.249 0.544 1.622 1.00 94.44 1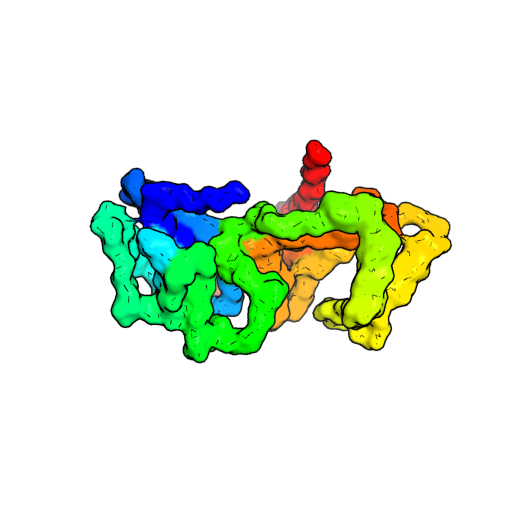95 SER A C 1
ATOM 1406 O O . SER A 1 195 ? 1.643 -0.489 1.905 1.00 94.44 195 SER A O 1
ATOM 1408 N N . ALA A 1 196 ? 3.180 0.590 0.680 1.00 94.06 196 ALA A N 1
ATOM 1409 C CA . ALA A 1 196 ? 3.525 -0.536 -0.179 1.00 94.06 196 ALA A CA 1
ATOM 1410 C C . ALA A 1 196 ? 5.024 -0.551 -0.534 1.00 94.06 196 ALA A C 1
ATOM 1412 O O . ALA A 1 196 ? 5.399 -1.023 -1.606 1.00 94.06 196 ALA A O 1
ATOM 1413 N N . ALA A 1 197 ? 5.884 -0.056 0.364 1.00 92.69 197 ALA A N 1
ATOM 1414 C CA . ALA A 1 197 ? 7.337 -0.004 0.186 1.00 92.69 197 ALA A CA 1
ATOM 1415 C C . ALA A 1 197 ? 7.950 -1.346 -0.250 1.00 92.69 197 ALA A C 1
ATOM 1417 O O . ALA A 1 197 ? 8.810 -1.367 -1.125 1.00 92.69 197 ALA A O 1
ATOM 1418 N N . GLY A 1 198 ? 7.482 -2.468 0.309 1.00 92.88 198 GLY A N 1
ATOM 1419 C CA . GLY A 1 198 ? 7.943 -3.804 -0.081 1.00 92.88 198 GLY A CA 1
ATOM 1420 C C . GLY A 1 198 ? 7.618 -4.131 -1.541 1.00 92.88 198 GLY A C 1
ATOM 1421 O O . GLY A 1 198 ? 8.486 -4.585 -2.279 1.00 92.88 198 GLY A O 1
ATOM 1422 N N . ARG A 1 199 ? 6.388 -3.840 -1.988 1.00 92.44 199 ARG A N 1
ATOM 1423 C CA . ARG A 1 199 ? 5.986 -4.016 -3.396 1.00 92.44 199 ARG A CA 1
ATOM 1424 C C . ARG A 1 199 ? 6.730 -3.069 -4.331 1.00 92.44 199 ARG A C 1
ATOM 1426 O O . ARG A 1 199 ? 7.074 -3.473 -5.434 1.00 92.44 199 ARG A O 1
ATOM 1433 N N . LEU A 1 200 ? 6.981 -1.829 -3.907 1.00 92.25 200 LEU A N 1
ATOM 1434 C CA . LEU A 1 200 ? 7.778 -0.880 -4.686 1.00 92.25 200 LEU A CA 1
ATOM 1435 C C . LEU A 1 200 ? 9.208 -1.399 -4.879 1.00 92.25 200 LEU A C 1
ATOM 1437 O O . LEU A 1 200 ? 9.735 -1.337 -5.985 1.00 92.25 200 LEU A O 1
ATOM 1441 N N . HIS A 1 201 ? 9.811 -1.940 -3.819 1.00 93.00 201 HIS A N 1
ATOM 1442 C CA . HIS A 1 201 ? 11.131 -2.555 -3.882 1.00 93.00 201 HIS A CA 1
ATOM 1443 C C . HIS A 1 201 ? 11.155 -3.766 -4.822 1.00 93.00 201 HIS A C 1
ATOM 1445 O O . HIS A 1 201 ? 11.980 -3.803 -5.729 1.00 93.00 201 HIS A O 1
ATOM 1451 N N . ASP A 1 202 ? 10.218 -4.703 -4.667 1.00 95.19 202 ASP A N 1
ATOM 1452 C CA . ASP A 1 202 ? 10.118 -5.888 -5.527 1.00 95.19 202 ASP A CA 1
ATOM 1453 C C . ASP A 1 202 ? 9.906 -5.511 -7.007 1.00 95.19 202 ASP A C 1
ATOM 1455 O O . ASP A 1 202 ? 10.600 -6.017 -7.889 1.00 95.19 202 ASP A O 1
ATOM 1459 N N . ALA A 1 203 ? 9.044 -4.530 -7.293 1.00 93.94 203 ALA A N 1
ATOM 1460 C CA . ALA A 1 203 ? 8.849 -4.015 -8.647 1.00 93.94 203 ALA A CA 1
ATOM 1461 C C . ALA A 1 203 ? 10.107 -3.332 -9.216 1.00 93.94 203 ALA A C 1
ATOM 1463 O O . ALA A 1 203 ? 10.419 -3.500 -10.395 1.00 93.94 203 ALA A O 1
ATOM 1464 N N . ALA A 1 204 ? 10.849 -2.580 -8.398 1.00 95.31 204 ALA A N 1
ATOM 1465 C CA . ALA A 1 204 ? 12.097 -1.949 -8.820 1.00 95.31 204 ALA A CA 1
ATOM 1466 C C . ALA A 1 204 ? 13.186 -2.991 -9.119 1.00 95.31 204 ALA A C 1
ATOM 1468 O O . ALA A 1 204 ? 13.870 -2.883 -10.134 1.00 95.31 204 ALA A O 1
ATOM 1469 N N . SER A 1 205 ? 13.308 -4.030 -8.290 1.00 95.44 205 SER A N 1
ATOM 1470 C CA . SER A 1 205 ? 14.222 -5.153 -8.528 1.00 95.44 205 SER A CA 1
ATOM 1471 C C . SER A 1 205 ? 13.857 -5.963 -9.773 1.00 95.44 205 SER A C 1
ATOM 1473 O O . SER A 1 205 ? 14.738 -6.443 -10.482 1.00 95.44 205 SER A O 1
ATOM 1475 N N . ALA A 1 206 ? 12.565 -6.110 -10.064 1.00 95.81 206 ALA A N 1
ATOM 1476 C CA . ALA A 1 206 ? 12.102 -6.707 -11.309 1.00 95.81 206 ALA A CA 1
ATOM 1477 C C . ALA A 1 206 ? 12.481 -5.852 -12.528 1.00 95.81 206 ALA A C 1
ATOM 1479 O O . ALA A 1 206 ? 13.059 -6.358 -13.487 1.00 95.81 206 ALA A O 1
ATOM 1480 N N . ALA A 1 207 ? 12.197 -4.549 -12.485 1.00 95.56 207 ALA A N 1
ATOM 1481 C CA . ALA A 1 207 ? 12.529 -3.635 -13.575 1.00 95.56 207 ALA A CA 1
ATOM 1482 C C . ALA A 1 207 ? 14.046 -3.548 -13.815 1.00 95.56 207 ALA A C 1
ATOM 1484 O O . ALA A 1 207 ? 14.481 -3.512 -14.965 1.00 95.56 207 ALA A O 1
ATOM 1485 N N . SER A 1 208 ? 14.860 -3.570 -12.754 1.00 96.81 208 SER A N 1
ATOM 1486 C CA . SER A 1 208 ? 16.319 -3.551 -12.887 1.00 96.81 208 SER A CA 1
ATOM 1487 C C . SER A 1 208 ? 16.838 -4.806 -13.592 1.00 96.81 208 SER A C 1
ATOM 1489 O O . SER A 1 208 ? 17.716 -4.698 -14.444 1.00 96.81 208 SER A O 1
ATOM 1491 N N . ALA A 1 209 ? 16.242 -5.974 -13.323 1.00 95.94 209 ALA A N 1
ATOM 1492 C CA . ALA A 1 209 ? 16.578 -7.215 -14.016 1.00 95.94 209 ALA A CA 1
ATOM 1493 C C . ALA A 1 209 ? 16.257 -7.153 -15.520 1.00 95.94 209 ALA A C 1
ATOM 1495 O O . ALA A 1 209 ? 17.072 -7.594 -16.327 1.00 95.94 209 ALA A O 1
ATOM 1496 N N . VAL A 1 210 ? 15.121 -6.561 -15.907 1.00 96.44 210 VAL A N 1
ATOM 1497 C CA . VAL A 1 210 ? 14.761 -6.367 -17.328 1.00 96.44 210 VAL A CA 1
ATOM 1498 C C . VAL A 1 210 ? 15.737 -5.424 -18.035 1.00 96.44 210 VAL A C 1
ATOM 1500 O O . VAL A 1 210 ? 16.110 -5.654 -19.183 1.00 96.44 210 VAL A O 1
ATOM 1503 N N . LEU A 1 211 ? 16.158 -4.362 -17.348 1.00 95.19 211 LEU A N 1
ATOM 1504 C CA . LEU A 1 211 ? 17.062 -3.348 -17.891 1.00 95.19 211 LEU A CA 1
ATOM 1505 C C . LEU A 1 211 ? 18.538 -3.765 -17.878 1.00 95.19 211 LEU A C 1
ATOM 1507 O O . LEU A 1 211 ? 19.355 -3.074 -18.477 1.00 95.19 211 LEU A O 1
ATOM 1511 N N . GLY A 1 212 ? 18.897 -4.843 -17.175 1.00 94.56 212 GLY A N 1
ATOM 1512 C CA . GLY A 1 212 ? 20.298 -5.175 -16.904 1.00 94.56 212 GLY A CA 1
ATOM 1513 C C . GLY A 1 212 ? 20.990 -4.164 -15.979 1.00 94.56 212 GLY A C 1
ATOM 1514 O O . GLY A 1 212 ? 22.207 -4.009 -16.037 1.00 94.56 212 GLY A O 1
ATOM 1515 N N . ALA A 1 213 ? 20.225 -3.449 -15.149 1.00 96.12 213 ALA A N 1
ATOM 1516 C CA . ALA A 1 213 ? 20.752 -2.483 -14.193 1.00 96.12 213 ALA A CA 1
ATOM 1517 C C . ALA A 1 213 ? 21.152 -3.179 -12.884 1.00 96.12 213 ALA A C 1
ATOM 1519 O O . ALA A 1 213 ? 20.323 -3.817 -12.229 1.00 96.12 213 ALA A O 1
ATOM 1520 N N . GLU A 1 214 ? 22.415 -3.021 -12.488 1.00 92.56 214 GLU A N 1
ATOM 1521 C CA . GLU A 1 214 ? 22.934 -3.525 -11.207 1.00 92.56 214 GLU A CA 1
ATOM 1522 C C . GLU A 1 214 ? 22.566 -2.596 -10.042 1.00 92.56 214 GLU A C 1
ATOM 1524 O O . GLU A 1 214 ? 22.300 -3.054 -8.931 1.00 92.56 214 GLU A O 1
ATOM 1529 N N . ASP A 1 215 ? 22.501 -1.289 -10.310 1.00 94.81 215 ASP A N 1
ATOM 1530 C CA . ASP A 1 215 ? 22.212 -0.267 -9.312 1.00 94.81 215 ASP A CA 1
ATOM 1531 C C . ASP A 1 215 ? 20.774 0.254 -9.434 1.00 94.81 215 ASP A C 1
ATOM 1533 O O . ASP A 1 215 ? 20.318 0.675 -10.504 1.00 94.81 215 ASP A O 1
ATOM 1537 N N . VAL A 1 216 ? 20.083 0.301 -8.291 1.00 94.62 216 VAL A N 1
ATOM 1538 C CA . VAL A 1 216 ? 18.762 0.924 -8.138 1.00 94.62 216 VAL A CA 1
ATOM 1539 C C . VAL A 1 216 ? 18.857 2.078 -7.144 1.00 94.62 216 VAL A C 1
ATOM 1541 O O . VAL A 1 216 ? 19.265 1.902 -5.995 1.00 94.62 216 VAL A O 1
ATOM 1544 N N . VAL A 1 217 ? 18.440 3.268 -7.569 1.00 94.31 217 VAL A N 1
ATOM 1545 C CA . VAL A 1 217 ? 18.391 4.478 -6.743 1.00 94.31 217 VAL A CA 1
ATOM 1546 C C . VAL A 1 217 ? 16.941 4.910 -6.580 1.00 94.31 217 VAL A C 1
ATOM 1548 O O . VAL A 1 217 ? 16.257 5.185 -7.559 1.00 94.31 217 VAL A O 1
ATOM 1551 N N . VAL A 1 218 ? 16.472 5.016 -5.338 1.00 90.62 218 VAL A N 1
ATOM 1552 C CA . VAL A 1 218 ? 15.148 5.576 -5.038 1.00 90.62 218 VAL A CA 1
ATOM 1553 C C . VAL A 1 218 ? 15.312 7.037 -4.640 1.00 90.62 218 VAL A C 1
ATOM 1555 O O . VAL A 1 218 ? 15.943 7.340 -3.625 1.00 90.62 218 VAL A O 1
ATOM 1558 N N . LEU A 1 219 ? 14.739 7.939 -5.432 1.00 88.88 219 LEU A N 1
ATOM 1559 C CA . LEU A 1 219 ? 14.618 9.350 -5.090 1.00 88.88 219 LEU A CA 1
ATOM 1560 C C . LEU A 1 219 ? 13.295 9.546 -4.350 1.00 88.88 219 LEU A C 1
ATOM 1562 O O . LEU A 1 219 ? 12.237 9.620 -4.966 1.00 88.88 219 LEU A O 1
ATOM 1566 N N . ALA A 1 220 ? 13.357 9.590 -3.023 1.00 80.88 220 ALA A N 1
ATOM 1567 C CA . ALA A 1 220 ? 12.207 9.889 -2.179 1.00 80.88 220 ALA A CA 1
ATOM 1568 C C . ALA A 1 220 ? 12.165 11.392 -1.854 1.00 80.88 220 ALA A C 1
ATOM 1570 O O . ALA A 1 220 ? 13.225 12.020 -1.778 1.00 80.88 220 ALA A O 1
ATOM 1571 N N . PRO A 1 221 ? 10.973 11.979 -1.649 1.00 70.25 221 PRO A N 1
ATOM 1572 C CA . PRO A 1 221 ? 10.875 13.347 -1.173 1.00 70.25 221 PRO A CA 1
ATOM 1573 C C . PRO A 1 221 ? 11.512 13.437 0.216 1.00 70.25 221 PRO A C 1
ATOM 1575 O O . PRO A 1 221 ? 11.446 12.482 0.998 1.00 70.25 221 PRO A O 1
ATOM 1578 N N . ASP A 1 222 ? 12.090 14.593 0.536 1.00 65.50 222 ASP A N 1
ATOM 1579 C CA . ASP A 1 222 ? 12.443 14.896 1.919 1.00 65.50 222 ASP A CA 1
ATOM 1580 C C . ASP A 1 222 ? 11.187 14.748 2.801 1.00 65.50 222 ASP A C 1
ATOM 1582 O O . ASP A 1 222 ? 10.062 15.019 2.359 1.00 65.50 222 ASP A O 1
ATOM 1586 N N . ASP A 1 223 ? 11.386 14.278 4.039 1.00 53.75 223 ASP A N 1
ATOM 1587 C CA . ASP A 1 223 ? 10.357 14.178 5.088 1.00 53.75 223 ASP A CA 1
ATOM 1588 C C . ASP A 1 223 ? 9.452 15.429 5.025 1.00 53.75 223 ASP A C 1
ATOM 1590 O O . ASP A 1 223 ? 9.989 16.525 4.810 1.00 53.75 223 ASP A O 1
ATOM 1594 N N . PRO A 1 224 ? 8.106 15.317 5.144 1.00 42.56 224 PRO A N 1
ATOM 1595 C CA . PRO A 1 224 ? 7.217 16.448 4.893 1.00 42.56 224 PRO A CA 1
ATOM 1596 C C . PRO A 1 224 ? 7.704 17.659 5.685 1.00 42.56 224 PRO A C 1
ATOM 1598 O O . PRO A 1 224 ? 8.190 17.474 6.809 1.00 42.56 224 PRO A O 1
ATOM 1601 N N . PRO A 1 225 ? 7.603 18.886 5.132 1.00 32.53 225 PRO A N 1
ATOM 1602 C CA . PRO A 1 225 ? 8.053 20.068 5.841 1.00 32.53 225 PRO A CA 1
ATOM 1603 C C . PRO A 1 225 ? 7.448 20.014 7.236 1.00 32.53 225 PRO A C 1
ATOM 1605 O O . PRO A 1 225 ? 6.223 19.981 7.390 1.00 32.53 225 PRO A O 1
ATOM 1608 N N . ARG A 1 226 ? 8.316 19.930 8.256 1.00 33.00 226 ARG A N 1
ATOM 1609 C CA . ARG A 1 226 ? 7.886 20.096 9.644 1.00 33.00 226 ARG A CA 1
ATOM 1610 C C . ARG A 1 226 ? 7.010 21.345 9.644 1.00 33.00 226 ARG A C 1
ATOM 1612 O O . ARG A 1 226 ? 7.434 22.324 9.020 1.00 33.00 226 ARG A O 1
ATOM 1619 N N . PRO A 1 227 ? 5.828 21.342 10.285 1.00 30.83 227 PRO A N 1
ATOM 1620 C CA . PRO A 1 227 ? 5.085 22.580 10.444 1.00 30.83 227 PRO A CA 1
ATOM 1621 C C . PRO A 1 227 ? 6.080 23.591 11.000 1.00 30.83 227 PRO A C 1
ATOM 1623 O O . PRO A 1 227 ? 6.695 23.344 12.043 1.00 30.83 227 PRO A O 1
ATOM 1626 N N . SER A 1 228 ? 6.354 24.646 10.232 1.00 34.16 228 SER A N 1
ATOM 1627 C CA . SER A 1 228 ? 7.300 25.650 10.673 1.00 34.16 228 SER A CA 1
ATOM 1628 C C . SER A 1 228 ? 6.779 26.139 12.016 1.00 34.16 228 SER A C 1
ATOM 1630 O O . SER A 1 228 ? 5.606 26.485 12.170 1.00 34.16 228 SER A O 1
ATOM 1632 N N . SER A 1 229 ? 7.643 26.174 13.021 1.00 37.56 229 SER A N 1
ATOM 1633 C CA . SER A 1 229 ? 7.344 26.815 14.301 1.00 37.56 229 SER A CA 1
ATOM 1634 C C . SER A 1 229 ? 7.151 28.339 14.163 1.00 37.56 229 SER A C 1
ATOM 1636 O O . SER A 1 229 ? 7.196 29.056 15.156 1.00 37.56 229 SER A O 1
ATOM 1638 N N . ASP A 1 230 ? 6.920 28.843 12.946 1.00 36.59 230 ASP A N 1
ATOM 1639 C CA . ASP A 1 230 ? 6.820 30.255 12.593 1.00 36.59 230 ASP A CA 1
ATOM 1640 C C . ASP A 1 230 ? 5.377 30.769 12.560 1.00 36.59 230 ASP A C 1
ATOM 1642 O O . ASP A 1 230 ? 5.111 31.866 12.075 1.00 36.59 230 ASP A O 1
ATOM 1646 N N . SER A 1 231 ? 4.446 30.071 13.213 1.00 34.84 231 SER A N 1
ATOM 1647 C CA . SER A 1 231 ? 3.309 30.764 13.835 1.00 34.84 231 SER A CA 1
ATOM 1648 C C . SER A 1 231 ? 3.776 31.413 15.138 1.00 34.84 231 SER A C 1
ATOM 1650 O O . SER A 1 231 ? 3.398 31.017 16.239 1.00 34.84 231 SER A O 1
ATOM 1652 N N . LYS A 1 232 ? 4.650 32.415 15.009 1.00 32.25 232 LYS A N 1
ATOM 1653 C CA . LYS A 1 232 ? 5.010 33.296 16.115 1.00 32.25 232 LYS A CA 1
ATOM 1654 C C . LYS A 1 232 ? 3.779 34.168 16.411 1.00 32.25 232 LYS A C 1
ATOM 1656 O O . LYS A 1 232 ? 3.342 34.886 15.510 1.00 32.25 232 LYS A O 1
ATOM 1661 N N . PRO A 1 233 ? 3.202 34.156 17.627 1.00 38.00 233 PRO A N 1
ATOM 1662 C CA . PRO A 1 233 ? 2.275 35.216 18.020 1.00 38.00 233 PRO A CA 1
ATOM 1663 C C . PRO A 1 233 ? 2.990 36.575 17.888 1.00 38.00 233 PRO A C 1
ATOM 1665 O O . PRO A 1 233 ? 4.222 36.614 17.991 1.00 38.00 233 PRO A O 1
ATOM 1668 N N . PRO A 1 234 ? 2.275 37.689 17.632 1.00 31.92 234 PRO A N 1
ATOM 1669 C CA . PRO A 1 234 ? 2.903 38.984 17.378 1.00 31.92 234 PRO A CA 1
ATOM 1670 C C . PRO A 1 234 ? 3.904 39.326 18.489 1.00 31.92 234 PRO A C 1
ATOM 1672 O O . PRO A 1 234 ? 3.554 39.433 19.663 1.00 31.92 234 PRO A O 1
ATOM 1675 N N . ALA A 1 235 ? 5.177 39.434 18.107 1.00 37.84 235 ALA A N 1
ATOM 1676 C CA . ALA A 1 235 ? 6.285 39.579 19.035 1.00 37.84 235 ALA A CA 1
ATOM 1677 C C . ALA A 1 235 ? 6.402 41.028 19.529 1.00 37.84 235 ALA A C 1
ATOM 1679 O O . ALA A 1 235 ? 6.685 41.936 18.748 1.00 37.84 235 ALA A O 1
ATOM 1680 N N . SER A 1 236 ? 6.278 41.232 20.842 1.00 35.53 236 SER A N 1
ATOM 1681 C CA . SER A 1 236 ? 6.958 42.330 21.532 1.00 35.53 236 SER A CA 1
ATOM 1682 C C . SER A 1 236 ? 8.469 42.078 21.488 1.00 35.53 236 SER A C 1
ATOM 1684 O O . SER A 1 236 ? 8.919 40.948 21.675 1.00 35.53 236 SER A O 1
ATOM 1686 N N . GLY A 1 237 ? 9.246 43.113 21.170 1.00 34.19 237 GLY A N 1
ATOM 1687 C CA . GLY A 1 237 ? 10.611 42.971 20.670 1.00 34.19 237 GLY A CA 1
ATOM 1688 C C . GLY A 1 237 ? 11.668 42.554 21.694 1.00 34.19 237 GLY A C 1
ATOM 1689 O O . GLY A 1 237 ? 11.512 42.737 22.896 1.00 34.19 237 GLY A O 1
ATOM 1690 N N . THR A 1 238 ? 12.792 42.034 21.198 1.00 32.66 238 THR A N 1
ATOM 1691 C CA . THR A 1 238 ? 14.137 42.652 21.250 1.00 32.66 238 THR A CA 1
ATOM 1692 C C . THR A 1 238 ? 15.185 41.714 20.610 1.00 32.66 238 THR A C 1
ATOM 1694 O O . THR A 1 238 ? 14.886 40.583 20.246 1.00 32.66 238 THR A O 1
ATOM 1697 N N . SER A 1 239 ? 16.370 42.270 20.350 1.00 30.64 239 SER A N 1
ATOM 1698 C CA . SER A 1 239 ? 17.386 41.942 19.330 1.00 30.64 239 SER A CA 1
ATOM 1699 C C . SER A 1 239 ? 18.325 40.729 19.567 1.00 30.64 239 SER A C 1
ATOM 1701 O O . SER A 1 239 ? 18.763 40.514 20.691 1.00 30.64 239 SER A O 1
ATOM 1703 N N . SER A 1 240 ? 18.763 40.125 18.436 1.00 30.94 240 SER A N 1
ATOM 1704 C CA . SER A 1 240 ? 20.086 39.501 18.101 1.00 30.94 240 SER A CA 1
ATOM 1705 C C . SER A 1 240 ? 20.524 38.122 18.661 1.00 30.94 240 SER A C 1
ATOM 1707 O O . SER A 1 240 ? 20.094 37.747 19.745 1.00 30.94 240 SER A O 1
ATOM 1709 N N . PRO A 1 241 ? 21.528 37.426 18.047 1.00 37.31 241 PRO A N 1
ATOM 1710 C CA . PRO A 1 241 ? 21.906 37.297 16.623 1.00 37.31 241 PRO A CA 1
ATOM 1711 C C . PRO A 1 241 ? 22.173 35.825 16.165 1.00 37.31 241 PRO A C 1
ATOM 1713 O O . PRO A 1 241 ? 22.072 34.873 16.934 1.00 37.31 241 PRO A O 1
ATOM 1716 N N . LEU A 1 242 ? 22.529 35.678 14.878 1.00 30.08 242 LEU A N 1
ATOM 1717 C CA . LEU A 1 242 ? 22.848 34.463 14.104 1.00 30.08 242 LEU A CA 1
ATOM 1718 C C . LEU A 1 242 ? 23.658 33.349 14.803 1.00 30.08 242 LEU A C 1
ATOM 1720 O O . LEU A 1 242 ? 24.703 33.610 15.398 1.00 30.08 242 LEU A O 1
ATOM 1724 N N . LYS A 1 243 ? 23.300 32.091 14.492 1.00 28.45 243 LYS A N 1
ATOM 1725 C CA . LYS A 1 243 ? 24.251 30.981 14.293 1.00 28.45 243 LYS A CA 1
ATOM 1726 C C . LYS A 1 243 ? 23.849 30.133 13.084 1.00 28.45 243 LYS A C 1
ATOM 1728 O O . LYS A 1 243 ? 22.749 29.598 13.020 1.00 28.45 243 LYS A O 1
ATOM 1733 N N . THR A 1 244 ? 24.776 30.024 12.144 1.00 38.44 244 THR A N 1
ATOM 1734 C CA . THR A 1 244 ? 24.825 29.032 11.072 1.00 38.44 244 THR A CA 1
ATOM 1735 C C . THR A 1 244 ? 25.138 27.655 11.653 1.00 38.44 244 THR A C 1
ATOM 1737 O O . THR A 1 244 ? 26.035 27.538 12.479 1.00 38.44 244 THR A O 1
ATOM 1740 N N . THR A 1 245 ? 24.458 26.607 11.186 1.00 29.52 245 THR A N 1
ATOM 1741 C CA . THR A 1 245 ? 25.054 25.267 11.042 1.00 29.52 245 THR A CA 1
ATOM 1742 C C . THR A 1 245 ? 24.344 24.536 9.908 1.00 29.52 245 THR A C 1
ATOM 1744 O O . THR A 1 245 ? 23.131 24.359 9.915 1.00 29.52 245 THR A O 1
ATOM 1747 N N . SER A 1 246 ? 25.145 24.211 8.901 1.00 35.75 246 SER A N 1
ATOM 1748 C CA . SER A 1 246 ? 24.868 23.269 7.827 1.00 35.75 246 SER A CA 1
ATOM 1749 C C . SER A 1 246 ? 24.990 21.863 8.400 1.00 35.75 246 SER A C 1
ATOM 1751 O O . SER A 1 246 ? 26.014 21.581 9.015 1.00 35.75 246 SER A O 1
ATOM 1753 N N . ASP A 1 247 ? 24.003 21.001 8.165 1.00 28.67 247 ASP A N 1
ATOM 1754 C CA . ASP A 1 247 ? 24.215 19.551 8.180 1.00 28.67 247 ASP A CA 1
ATOM 1755 C C . ASP A 1 247 ? 23.089 18.846 7.406 1.00 28.67 247 ASP A C 1
ATOM 1757 O O . ASP A 1 247 ? 22.028 18.515 7.936 1.00 28.67 247 ASP A O 1
ATOM 1761 N N . SER A 1 248 ? 23.296 18.675 6.099 1.00 31.45 248 SER A N 1
ATOM 1762 C CA . SER A 1 248 ? 22.424 17.892 5.221 1.00 31.45 248 SER A CA 1
ATOM 1763 C C . SER A 1 248 ? 22.945 16.457 5.183 1.00 31.45 248 SER A C 1
ATOM 1765 O O . SER A 1 248 ? 23.823 16.115 4.391 1.00 31.45 248 SER A O 1
ATOM 1767 N N . ALA A 1 249 ? 22.429 15.608 6.069 1.00 30.55 249 ALA A N 1
ATOM 1768 C CA . ALA A 1 249 ? 22.751 14.188 6.082 1.00 30.55 249 ALA A CA 1
ATOM 1769 C C . ALA A 1 249 ? 21.994 13.455 4.958 1.00 30.55 249 ALA A C 1
ATOM 1771 O O . ALA A 1 249 ? 20.868 12.998 5.149 1.00 30.55 249 ALA A O 1
ATOM 1772 N N . ASN A 1 250 ? 22.630 13.310 3.792 1.00 27.59 250 ASN A N 1
ATOM 1773 C CA . ASN A 1 250 ? 22.209 12.363 2.756 1.00 27.59 250 ASN A CA 1
ATOM 1774 C C . ASN A 1 250 ? 22.266 10.933 3.319 1.00 27.59 250 ASN A C 1
ATOM 1776 O O . ASN A 1 250 ? 23.352 10.388 3.533 1.00 27.59 250 ASN A O 1
ATOM 1780 N N . ARG A 1 251 ? 21.111 10.295 3.544 1.00 36.00 251 ARG A N 1
ATOM 1781 C CA . ARG A 1 251 ? 21.058 8.868 3.891 1.00 36.00 251 ARG A CA 1
ATOM 1782 C C . ARG A 1 251 ? 21.043 8.030 2.616 1.00 36.00 251 ARG A C 1
ATOM 1784 O O . ARG A 1 251 ? 20.019 7.908 1.957 1.00 36.00 251 ARG A O 1
ATOM 1791 N N . ARG A 1 252 ? 22.189 7.424 2.292 1.00 26.11 252 ARG A N 1
ATOM 1792 C CA . ARG A 1 252 ? 22.259 6.280 1.373 1.00 26.11 252 ARG A CA 1
ATOM 1793 C C . ARG A 1 252 ? 21.764 5.040 2.107 1.00 26.11 252 ARG A C 1
ATOM 1795 O O . ARG A 1 252 ? 22.404 4.607 3.062 1.00 26.11 252 ARG A O 1
ATOM 1802 N N . TRP A 1 253 ? 20.673 4.454 1.637 1.00 30.16 253 TRP A N 1
ATOM 1803 C CA . TRP A 1 253 ? 20.283 3.105 2.028 1.00 30.16 253 TRP A CA 1
ATOM 1804 C C . TRP A 1 253 ? 20.987 2.126 1.086 1.00 30.16 253 TRP A C 1
ATOM 1806 O O . TRP A 1 253 ? 20.704 2.105 -0.107 1.00 30.16 253 TRP A O 1
ATOM 1816 N N . ARG A 1 254 ? 21.962 1.374 1.608 1.00 24.92 254 ARG A N 1
ATOM 1817 C CA . ARG A 1 254 ? 22.493 0.174 0.950 1.00 24.92 254 ARG A CA 1
ATOM 1818 C C . ARG A 1 254 ? 21.789 -1.019 1.576 1.00 24.92 254 ARG A C 1
ATOM 1820 O O . ARG A 1 254 ? 21.858 -1.183 2.792 1.00 24.92 254 ARG A O 1
ATOM 1827 N N . TRP A 1 255 ? 21.127 -1.812 0.752 1.00 32.91 255 TRP A N 1
ATOM 1828 C CA . TRP A 1 255 ? 20.599 -3.111 1.142 1.00 32.91 255 TRP A CA 1
ATOM 1829 C C . TRP A 1 255 ? 21.626 -4.157 0.711 1.00 32.91 255 TRP A C 1
ATOM 1831 O O . TRP A 1 255 ? 22.160 -4.059 -0.393 1.00 32.91 255 TRP A O 1
ATOM 1841 N N . SER A 1 256 ? 21.975 -5.069 1.615 1.00 31.45 256 SER A N 1
ATOM 1842 C CA . SER A 1 256 ? 22.811 -6.228 1.297 1.00 31.45 256 SER A CA 1
ATOM 1843 C C . SER A 1 256 ? 21.906 -7.398 0.923 1.00 31.45 256 SER A C 1
ATOM 1845 O O . SER A 1 256 ? 20.834 -7.523 1.519 1.00 31.45 256 SER A O 1
ATOM 1847 N N . ASP A 1 257 ? 22.371 -8.193 -0.042 1.00 39.34 257 ASP A N 1
ATOM 1848 C CA . ASP A 1 257 ? 21.706 -9.367 -0.630 1.00 39.34 257 ASP A CA 1
ATOM 1849 C C . ASP A 1 257 ? 21.175 -10.397 0.384 1.00 39.34 257 ASP A C 1
ATOM 1851 O O . ASP A 1 257 ? 21.832 -10.611 1.434 1.00 39.34 257 ASP A O 1
#